Protein AF-0000000068093461 (afdb_homodimer)

Secondary structure (DSSP, 8-state):
-THHHHT--GGGG-EEEEEEEETTEEEEEEEEHHHHHHHHHHHHHTT--HHHHHHHHHHHHHHHHSS-TTHHHHHHHHHHHHHHHHHTTSS-S-TTS-GGGS-HHHHHTT--TTT---S---/-THHHHT--GGGG-EEEEEEEETTEEEEEEEEHHHHHHHHHHHHHTT--HHHHHHHHHHHHHHHHSS-TTHHHHHHHHHHHHHHHHHTTSS-S-TTS-GGGS-HHHHHTT--TTT---S---

Organism: Bordetella pertussis (strain Tohama I / ATCC BAA-589 / NCTC 13251) (NCBI:txid257313)

Sequence (244 aa):
MCEIFIRANQRSYSVQARSLRLHGVATSVRLEQLFWDVLEEIAARDGMRVTQLIERLYDELVQYRGEAANFTSFLRVCCLRYQVLQAEGRIPADATVPIRSLDAQAVLRGLPANLYDSRPLGMCEIFIRANQRSYSVQARSLRLHGVATSVRLEQLFWDVLEEIAARDGMRVTQLIERLYDELVQYRGEAANFTSFLRVCCLRYQVLQAEGRIPADATVPIRSLDAQAVLRGLPANLYDSRPLG

Structure (mmCIF, N/CA/C/O backbone):
data_AF-0000000068093461-model_v1
#
loop_
_entity.id
_entity.type
_entity.pdbx_description
1 polymer 'Ribbon-helix-helix domain-containing protein'
#
loop_
_atom_site.group_PDB
_atom_site.id
_atom_site.type_symbol
_atom_site.label_atom_id
_atom_site.label_alt_id
_atom_site.label_comp_id
_atom_site.label_asym_id
_atom_site.label_entity_id
_atom_site.label_seq_id
_atom_site.pdbx_PDB_ins_code
_atom_site.Cartn_x
_atom_site.Cartn_y
_atom_site.Cartn_z
_atom_site.occupancy
_atom_site.B_iso_or_equiv
_atom_site.auth_seq_id
_atom_site.auth_comp_id
_atom_site.auth_asym_id
_atom_site.auth_atom_id
_atom_site.pdbx_PDB_model_num
ATOM 1 N N . MET A 1 1 ? 4.141 15.328 13.039 1 62.75 1 MET A N 1
ATOM 2 C CA . MET A 1 1 ? 3.367 14.164 12.609 1 62.75 1 MET A CA 1
ATOM 3 C C . MET A 1 1 ? 3.758 13.742 11.195 1 62.75 1 MET A C 1
ATOM 5 O O . MET A 1 1 ? 4.117 12.586 10.969 1 62.75 1 MET A O 1
ATOM 9 N N . CYS A 1 2 ? 4.109 14.75 10.438 1 87.44 2 CYS A N 1
ATOM 10 C CA . CYS A 1 2 ? 4.094 14.297 9.055 1 87.44 2 CYS A CA 1
ATOM 11 C C . CYS A 1 2 ? 5.484 13.859 8.609 1 87.44 2 CYS A C 1
ATOM 13 O O . CYS A 1 2 ? 5.648 13.328 7.508 1 87.44 2 CYS A O 1
ATOM 15 N N . GLU A 1 3 ? 6.379 14.016 9.633 1 93.81 3 GLU A N 1
ATOM 16 C CA . GLU A 1 3 ? 7.75 13.703 9.234 1 93.81 3 GLU A CA 1
ATOM 17 C C . GLU A 1 3 ? 7.879 12.25 8.781 1 93.81 3 GLU A C 1
ATOM 19 O O . GLU A 1 3 ? 8.57 11.961 7.812 1 93.81 3 GLU A O 1
ATOM 24 N N . ILE A 1 4 ? 7.242 11.352 9.5 1 96.25 4 ILE A N 1
ATOM 25 C CA . ILE A 1 4 ? 7.281 9.93 9.195 1 96.25 4 ILE A CA 1
ATOM 26 C C . ILE A 1 4 ? 6.891 9.711 7.73 1 96.25 4 ILE A C 1
ATOM 28 O O . ILE A 1 4 ? 7.488 8.883 7.043 1 96.25 4 ILE A O 1
ATOM 32 N N . PHE A 1 5 ? 5.973 10.508 7.242 1 97.5 5 PHE A N 1
ATOM 33 C CA . PHE A 1 5 ? 5.445 10.312 5.898 1 97.5 5 PHE A CA 1
ATOM 34 C C . PHE A 1 5 ? 6.242 11.125 4.883 1 97.5 5 PHE A C 1
ATOM 36 O O . PHE A 1 5 ? 6.562 10.625 3.801 1 97.5 5 PHE A O 1
ATOM 43 N N . ILE A 1 6 ? 6.605 12.328 5.227 1 97.44 6 ILE A N 1
ATOM 44 C CA . ILE A 1 6 ? 7.262 13.25 4.309 1 97.44 6 ILE A CA 1
ATOM 45 C C . ILE A 1 6 ? 8.641 12.719 3.928 1 97.44 6 ILE A C 1
ATOM 47 O O . ILE A 1 6 ? 9.102 12.922 2.803 1 97.44 6 ILE A O 1
ATOM 51 N N . ARG A 1 7 ? 9.25 12.016 4.762 1 96.81 7 ARG A N 1
ATOM 52 C CA . ARG A 1 7 ? 10.625 11.586 4.527 1 96.81 7 ARG A CA 1
ATOM 53 C C . ARG A 1 7 ? 10.656 10.258 3.766 1 96.81 7 ARG A C 1
ATOM 55 O O . ARG A 1 7 ? 11.641 9.523 3.834 1 96.81 7 ARG A O 1
ATOM 62 N N . ALA A 1 8 ? 9.656 9.922 3.102 1 96 8 ALA A N 1
ATOM 63 C CA . ALA A 1 8 ? 9.734 8.805 2.166 1 96 8 ALA A CA 1
ATOM 64 C C . ALA A 1 8 ? 10.852 9.008 1.153 1 96 8 ALA A C 1
ATOM 66 O O . ALA A 1 8 ? 11.109 10.133 0.717 1 96 8 ALA A O 1
ATOM 67 N N . ASN A 1 9 ? 11.539 7.918 0.805 1 97.06 9 ASN A N 1
ATOM 68 C CA . ASN A 1 9 ? 12.5 8 -0.295 1 97.06 9 ASN A CA 1
ATOM 69 C C . ASN A 1 9 ? 11.828 8.477 -1.582 1 97.06 9 ASN A C 1
ATOM 71 O O . ASN A 1 9 ? 10.805 7.926 -1.991 1 97.06 9 ASN A O 1
ATOM 75 N N . GLN A 1 10 ? 12.398 9.461 -2.18 1 96.5 10 GLN A N 1
ATOM 76 C CA . GLN A 1 10 ? 11.789 10.047 -3.369 1 96.5 10 GLN A CA 1
ATOM 77 C C . GLN A 1 10 ? 11.633 9.008 -4.477 1 96.5 10 GLN A C 1
ATOM 79 O O . GLN A 1 10 ? 10.656 9.039 -5.223 1 96.5 10 GLN A O 1
ATOM 84 N N . ARG A 1 11 ? 12.539 8.07 -4.605 1 97.31 11 ARG A N 1
ATOM 85 C CA . ARG A 1 11 ? 12.5 7.031 -5.633 1 97.31 11 ARG A CA 1
ATOM 86 C C . ARG A 1 11 ? 11.344 6.066 -5.398 1 97.31 11 ARG A C 1
ATOM 88 O O . ARG A 1 11 ? 10.82 5.469 -6.34 1 97.31 11 ARG A O 1
ATOM 95 N N . SER A 1 12 ? 10.93 5.941 -4.18 1 98.25 12 SER A N 1
ATOM 96 C CA . SER A 1 12 ? 9.93 4.945 -3.822 1 98.25 12 SER A CA 1
ATOM 97 C C . SER A 1 12 ? 8.586 5.246 -4.488 1 98.25 12 SER A C 1
ATOM 99 O O . SER A 1 12 ? 7.801 4.332 -4.754 1 98.25 12 SER A O 1
ATOM 101 N N . TYR A 1 13 ? 8.336 6.566 -4.773 1 98.31 13 TYR A N 1
ATOM 102 C CA . TYR A 1 13 ? 7.047 6.871 -5.383 1 98.31 13 TYR A CA 1
ATOM 103 C C . TYR A 1 13 ? 7.223 7.332 -6.824 1 98.31 13 TYR A C 1
ATOM 105 O O . TYR A 1 13 ? 6.301 7.902 -7.418 1 98.31 13 TYR A O 1
ATOM 113 N N . SER A 1 14 ? 8.461 7.109 -7.379 1 98.31 14 SER A N 1
ATOM 114 C CA . SER A 1 14 ? 8.625 7.227 -8.828 1 98.31 14 SER A CA 1
ATOM 115 C C . SER A 1 14 ? 7.984 6.047 -9.555 1 98.31 14 SER A C 1
ATOM 117 O O . SER A 1 14 ? 8.055 4.91 -9.078 1 98.31 14 SER A O 1
ATOM 119 N N . VAL A 1 15 ? 7.312 6.324 -10.664 1 98.5 15 VAL A N 1
ATOM 120 C CA . VAL A 1 15 ? 6.594 5.293 -11.406 1 98.5 15 VAL A CA 1
ATOM 121 C C . VAL A 1 15 ? 7.52 4.668 -12.453 1 98.5 15 VAL A C 1
ATOM 123 O O . VAL A 1 15 ? 8.188 5.383 -13.203 1 98.5 15 VAL A O 1
ATOM 126 N N . GLN A 1 16 ? 7.555 3.416 -12.422 1 98.38 16 GLN A N 1
ATOM 127 C CA . GLN A 1 16 ? 8.328 2.652 -13.391 1 98.38 16 GLN A CA 1
ATOM 128 C C . GLN A 1 16 ? 7.414 1.794 -14.266 1 98.38 16 GLN A C 1
ATOM 130 O O . GLN A 1 16 ? 6.496 1.142 -13.758 1 98.38 16 GLN A O 1
ATOM 135 N N . ALA A 1 17 ? 7.656 1.865 -15.547 1 98.38 17 ALA A N 1
ATOM 136 C CA . ALA A 1 17 ? 6.941 1.009 -16.5 1 98.38 17 ALA A CA 1
ATOM 137 C C . ALA A 1 17 ? 7.75 -0.242 -16.812 1 98.38 17 ALA A C 1
ATOM 139 O O . ALA A 1 17 ? 8.953 -0.159 -17.078 1 98.38 17 ALA A O 1
ATOM 140 N N . ARG A 1 18 ? 7.145 -1.37 -16.734 1 98.12 18 ARG A N 1
ATOM 141 C CA . ARG A 1 18 ? 7.754 -2.625 -17.156 1 98.12 18 ARG A CA 1
ATOM 142 C C . ARG A 1 18 ? 6.852 -3.369 -18.141 1 98.12 18 ARG A C 1
ATOM 144 O O . ARG A 1 18 ? 5.625 -3.361 -17.984 1 98.12 18 ARG A O 1
ATOM 151 N N . SER A 1 19 ? 7.457 -3.975 -19.078 1 97.5 19 SER A N 1
ATOM 152 C CA . SER A 1 19 ? 6.723 -4.766 -20.047 1 97.5 19 SER A CA 1
ATOM 153 C C . SER A 1 19 ? 6.586 -6.215 -19.594 1 97.5 19 SER A C 1
ATOM 155 O O . SER A 1 19 ? 7.57 -6.84 -19.188 1 97.5 19 SER A O 1
ATOM 157 N N . LEU A 1 20 ? 5.402 -6.707 -19.578 1 97 20 LEU A N 1
ATOM 158 C CA . LEU A 1 20 ? 5.086 -8.086 -19.203 1 97 20 LEU A CA 1
ATO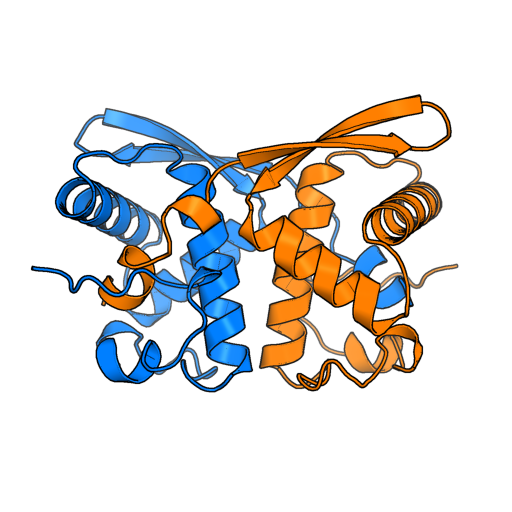M 159 C C . LEU A 1 20 ? 4.246 -8.758 -20.281 1 97 20 LEU A C 1
ATOM 161 O O . LEU A 1 20 ? 3.543 -8.086 -21.031 1 97 20 LEU A O 1
ATOM 165 N N . ARG A 1 21 ? 4.379 -10.055 -20.375 1 96 21 ARG A N 1
ATOM 166 C CA . ARG A 1 21 ? 3.506 -10.812 -21.266 1 96 21 ARG A CA 1
ATOM 167 C C . ARG A 1 21 ? 2.318 -11.398 -20.516 1 96 21 ARG A C 1
ATOM 169 O O . ARG A 1 21 ? 2.477 -12.352 -19.75 1 96 21 ARG A O 1
ATOM 176 N N . LEU A 1 22 ? 1.177 -10.789 -20.703 1 96.5 22 LEU A N 1
ATOM 177 C CA . LEU A 1 22 ? -0.057 -11.25 -20.078 1 96.5 22 LEU A CA 1
ATOM 178 C C . LEU A 1 22 ? -0.976 -11.914 -21.094 1 96.5 22 LEU A C 1
ATOM 180 O O . LEU A 1 22 ? -1.473 -11.25 -22.016 1 96.5 22 LEU A O 1
ATOM 184 N N . HIS A 1 23 ? -1.188 -13.234 -20.922 1 90.5 23 HIS A N 1
ATOM 185 C CA . HIS A 1 23 ? -1.962 -14.023 -21.875 1 90.5 23 HIS A CA 1
ATOM 186 C C . HIS A 1 23 ? -1.394 -13.906 -23.281 1 90.5 23 HIS A C 1
ATOM 188 O O . HIS A 1 23 ? -2.139 -13.703 -24.25 1 90.5 23 HIS A O 1
ATOM 194 N N . GLY A 1 24 ? -0.137 -13.844 -23.328 1 91.81 24 GLY A N 1
ATOM 195 C CA . GLY A 1 24 ? 0.56 -13.906 -24.609 1 91.81 24 GLY A CA 1
ATOM 196 C C . GLY A 1 24 ? 0.759 -12.547 -25.25 1 91.81 24 GLY A C 1
ATOM 197 O O . GLY A 1 24 ? 1.41 -12.438 -26.297 1 91.81 24 GLY A O 1
ATOM 198 N N . VAL A 1 25 ? 0.204 -11.57 -24.703 1 95.12 25 VAL A N 1
ATOM 199 C CA . VAL A 1 25 ? 0.324 -10.234 -25.266 1 95.12 25 VAL A CA 1
ATOM 200 C C . VAL A 1 25 ? 1.22 -9.367 -24.391 1 95.12 25 VAL A C 1
ATOM 202 O O . VAL A 1 25 ? 1.101 -9.391 -23.156 1 95.12 25 VAL A O 1
ATOM 205 N N . ALA A 1 26 ? 2.105 -8.586 -24.984 1 96.5 26 ALA A N 1
ATOM 206 C CA . ALA A 1 26 ? 2.963 -7.668 -24.234 1 96.5 26 ALA A CA 1
ATOM 207 C C . ALA A 1 26 ? 2.16 -6.5 -23.672 1 96.5 26 ALA A C 1
ATOM 209 O O . ALA A 1 26 ? 1.467 -5.801 -24.422 1 96.5 26 ALA A O 1
ATOM 210 N N . THR A 1 27 ? 2.143 -6.379 -22.469 1 96.5 27 THR A N 1
ATOM 211 C CA . THR A 1 27 ? 1.429 -5.312 -21.781 1 96.5 27 THR A CA 1
ATOM 212 C C . THR A 1 27 ? 2.375 -4.531 -20.875 1 96.5 27 THR A C 1
ATOM 214 O O . THR A 1 27 ? 3.207 -5.117 -20.172 1 96.5 27 THR A O 1
ATOM 217 N N . SER A 1 28 ? 2.258 -3.229 -20.938 1 97.62 28 SER A N 1
ATOM 218 C CA . SER A 1 28 ? 3.043 -2.375 -20.047 1 97.62 28 SER A CA 1
ATOM 219 C C . SER A 1 28 ? 2.312 -2.129 -18.734 1 97.62 28 SER A C 1
ATOM 221 O O . SER A 1 28 ? 1.155 -1.701 -18.719 1 97.62 28 SER A O 1
ATOM 223 N N . VAL A 1 29 ? 3.037 -2.418 -17.672 1 98.31 29 VAL A N 1
ATOM 224 C CA . VAL A 1 29 ? 2.49 -2.172 -16.344 1 98.31 29 VAL A CA 1
ATOM 225 C C . VAL A 1 29 ? 3.287 -1.064 -15.656 1 98.31 29 VAL A C 1
ATOM 227 O O . VAL A 1 29 ? 4.516 -1.118 -15.602 1 98.31 29 VAL A O 1
ATOM 230 N N . ARG A 1 30 ? 2.576 -0.076 -15.148 1 98.62 30 ARG A N 1
ATOM 231 C CA . ARG A 1 30 ? 3.195 1.073 -14.5 1 98.62 30 ARG A CA 1
ATOM 232 C C . ARG A 1 30 ? 2.896 1.083 -13 1 98.62 30 ARG A C 1
ATOM 234 O O . ARG A 1 30 ? 1.736 1.187 -12.594 1 98.62 30 ARG A O 1
ATOM 241 N N . LEU A 1 31 ? 3.928 0.974 -12.203 1 98.81 31 LEU A N 1
ATOM 242 C CA . LEU A 1 31 ? 3.799 0.953 -10.75 1 98.81 31 LEU A CA 1
ATOM 243 C C . LEU A 1 31 ? 4.875 1.811 -10.094 1 98.81 31 LEU A C 1
ATOM 245 O O . LEU A 1 31 ? 5.938 2.039 -10.68 1 98.81 31 LEU A O 1
ATOM 249 N N . GLU A 1 32 ? 4.562 2.301 -8.945 1 98.81 32 GLU A N 1
ATOM 250 C CA . GLU A 1 32 ? 5.582 2.939 -8.117 1 98.81 32 GLU A CA 1
ATOM 251 C C . GLU A 1 32 ? 6.691 1.959 -7.758 1 98.81 32 GLU A C 1
ATOM 253 O O . GLU A 1 32 ? 6.438 0.766 -7.578 1 98.81 32 GLU A O 1
ATOM 258 N N . GLN A 1 33 ? 7.91 2.451 -7.543 1 98.75 33 GLN A N 1
ATOM 259 C CA . GLN A 1 33 ? 9.07 1.613 -7.25 1 98.75 33 GLN A CA 1
ATOM 260 C C . GLN A 1 33 ? 8.836 0.766 -6.004 1 98.75 33 GLN A C 1
ATOM 262 O O . GLN A 1 33 ? 9.188 -0.416 -5.973 1 98.75 33 GLN A O 1
ATOM 267 N N . LEU A 1 34 ? 8.258 1.306 -4.996 1 98.62 34 LEU A N 1
ATOM 268 C CA . LEU A 1 34 ? 8.055 0.556 -3.762 1 98.62 34 LEU A CA 1
ATOM 269 C C . LEU A 1 34 ? 7.102 -0.61 -3.982 1 98.62 34 LEU A C 1
ATOM 271 O O . LEU A 1 34 ? 7.266 -1.676 -3.385 1 98.62 34 LEU A O 1
ATOM 275 N N . PHE A 1 35 ? 6.109 -0.457 -4.805 1 98.88 35 PHE A N 1
ATOM 276 C CA . PHE A 1 35 ? 5.184 -1.542 -5.109 1 98.88 35 PHE A CA 1
ATOM 277 C C . PHE A 1 35 ? 5.891 -2.664 -5.859 1 98.88 35 PHE A C 1
ATOM 279 O O . PHE A 1 35 ? 5.625 -3.844 -5.613 1 98.88 35 PHE A O 1
ATOM 286 N N . TRP A 1 36 ? 6.758 -2.285 -6.785 1 98.81 36 TRP A N 1
ATOM 287 C CA . TRP A 1 36 ? 7.57 -3.299 -7.449 1 98.81 36 TRP A CA 1
ATOM 288 C C . TRP A 1 36 ? 8.398 -4.082 -6.438 1 98.81 36 TRP A C 1
ATOM 290 O O . TRP A 1 36 ? 8.477 -5.309 -6.504 1 98.81 36 TRP A O 1
ATOM 300 N N . ASP A 1 37 ? 8.984 -3.385 -5.473 1 98.56 37 ASP A N 1
ATOM 301 C CA . ASP A 1 37 ? 9.781 -4.035 -4.438 1 98.56 37 ASP A CA 1
ATOM 302 C C . ASP A 1 37 ? 8.953 -5.051 -3.658 1 98.56 37 ASP A C 1
ATOM 304 O O . ASP A 1 37 ? 9.422 -6.156 -3.379 1 98.56 37 ASP A O 1
ATOM 308 N N . VAL A 1 38 ? 7.738 -4.672 -3.324 1 98.44 38 VAL A N 1
ATOM 309 C CA . VAL A 1 38 ? 6.871 -5.543 -2.541 1 98.44 38 VAL A CA 1
ATOM 310 C C . VAL A 1 38 ? 6.477 -6.762 -3.371 1 98.44 38 VAL A C 1
ATOM 312 O O . VAL A 1 38 ? 6.477 -7.887 -2.871 1 98.44 38 VAL A O 1
ATOM 315 N N . LEU A 1 39 ? 6.102 -6.547 -4.652 1 98.56 39 LEU A N 1
ATOM 316 C CA . LEU A 1 39 ? 5.762 -7.664 -5.527 1 98.56 39 LEU A CA 1
ATOM 317 C C . LEU A 1 39 ? 6.93 -8.633 -5.652 1 98.56 39 LEU A C 1
ATOM 319 O O . LEU A 1 39 ? 6.734 -9.852 -5.676 1 98.56 39 LEU A O 1
ATOM 323 N N . GLU A 1 40 ? 8.156 -8.078 -5.738 1 98.44 40 GLU A N 1
ATOM 324 C CA . GLU A 1 40 ? 9.352 -8.914 -5.82 1 98.44 40 GLU A CA 1
ATOM 325 C C . GLU A 1 40 ? 9.531 -9.734 -4.547 1 98.44 40 GLU A C 1
ATOM 327 O O . GLU A 1 40 ? 9.898 -10.906 -4.609 1 98.44 40 GLU A O 1
ATOM 332 N N . GLU A 1 41 ? 9.258 -9.125 -3.438 1 97.81 41 GLU A N 1
ATOM 333 C CA . GLU A 1 41 ? 9.328 -9.859 -2.182 1 97.81 41 GLU A CA 1
ATOM 334 C C . GLU A 1 41 ? 8.312 -11 -2.158 1 97.81 41 GLU A C 1
ATOM 336 O O . GLU A 1 41 ? 8.648 -12.141 -1.826 1 97.81 41 GLU A O 1
ATOM 341 N N . ILE A 1 42 ? 7.059 -10.672 -2.5 1 97.81 42 ILE A N 1
ATOM 342 C CA . ILE A 1 42 ? 5.996 -11.672 -2.496 1 97.81 42 ILE A CA 1
ATOM 343 C C . ILE A 1 42 ? 6.371 -12.836 -3.41 1 97.81 42 ILE A C 1
ATOM 345 O O . ILE A 1 42 ? 6.23 -14 -3.035 1 97.81 42 ILE A O 1
ATOM 349 N N . ALA A 1 43 ? 6.871 -12.469 -4.59 1 98.06 43 ALA A N 1
ATOM 350 C CA . ALA A 1 43 ? 7.273 -13.492 -5.555 1 98.06 43 ALA A CA 1
ATOM 351 C C . ALA A 1 43 ? 8.391 -14.367 -4.992 1 98.06 43 ALA A C 1
ATOM 353 O O . ALA A 1 43 ? 8.328 -15.594 -5.066 1 98.06 43 ALA A O 1
ATOM 354 N N . ALA A 1 44 ? 9.391 -13.742 -4.371 1 97.88 44 ALA A N 1
ATOM 355 C CA . ALA A 1 44 ? 10.57 -14.438 -3.867 1 97.88 44 ALA A CA 1
ATOM 356 C C . ALA A 1 44 ? 10.195 -15.414 -2.758 1 97.88 44 ALA A C 1
ATOM 358 O O . ALA A 1 44 ? 10.805 -16.484 -2.627 1 97.88 44 ALA A O 1
ATOM 359 N N . ARG A 1 45 ? 9.211 -15.039 -1.961 1 97.31 45 ARG A N 1
ATOM 360 C CA . ARG A 1 45 ? 8.781 -15.906 -0.872 1 97.31 45 ARG A CA 1
ATOM 361 C C . ARG A 1 45 ? 8.359 -17.266 -1.399 1 97.31 45 ARG A C 1
ATOM 363 O O . ARG A 1 45 ? 8.523 -18.281 -0.719 1 97.31 45 ARG A O 1
ATOM 370 N N . ASP A 1 46 ? 7.84 -17.297 -2.617 1 97.12 46 ASP A N 1
ATOM 371 C CA . ASP A 1 46 ? 7.348 -18.547 -3.188 1 97.12 46 ASP A CA 1
ATOM 372 C C . ASP A 1 46 ? 8.242 -19.031 -4.328 1 97.12 46 ASP A C 1
ATOM 374 O O . ASP A 1 46 ? 7.797 -19.781 -5.203 1 97.12 46 ASP A O 1
ATOM 378 N N . GLY A 1 47 ? 9.422 -18.406 -4.418 1 96.94 47 GLY A N 1
ATOM 379 C CA . GLY A 1 47 ? 10.43 -18.875 -5.355 1 96.94 47 GLY A CA 1
ATOM 380 C C . GLY A 1 47 ? 10.109 -18.531 -6.797 1 96.94 47 GLY A C 1
ATOM 381 O O . GLY A 1 47 ? 10.422 -19.297 -7.711 1 96.94 47 GLY A O 1
ATOM 382 N N . MET A 1 48 ? 9.484 -17.469 -7.035 1 97.12 48 MET A N 1
ATOM 383 C CA . MET A 1 48 ? 9.102 -17.016 -8.375 1 97.12 48 MET A CA 1
ATOM 384 C C . MET A 1 48 ? 9.805 -15.711 -8.734 1 97.12 48 MET A C 1
ATOM 386 O O . MET A 1 48 ? 10.273 -14.992 -7.852 1 97.12 48 MET A O 1
ATOM 390 N N . ARG A 1 49 ? 9.906 -15.531 -10 1 97.81 49 ARG A N 1
ATOM 391 C CA . ARG A 1 49 ? 10.188 -14.188 -10.492 1 97.81 49 ARG A CA 1
ATOM 392 C C . ARG A 1 49 ? 8.953 -13.297 -10.406 1 97.81 49 ARG A C 1
ATOM 394 O O . ARG A 1 49 ? 7.824 -13.789 -10.461 1 97.81 49 ARG A O 1
ATOM 401 N N . VAL A 1 50 ? 9.125 -12.047 -10.32 1 98.31 50 VAL A N 1
ATOM 402 C CA . VAL A 1 50 ? 8.016 -11.117 -10.18 1 98.31 50 VAL A CA 1
ATOM 403 C C . VAL A 1 50 ? 7.113 -11.195 -11.414 1 98.31 50 VAL A C 1
ATOM 405 O O . VAL A 1 50 ? 5.887 -11.102 -11.297 1 98.31 50 VAL A O 1
ATOM 408 N N . THR A 1 51 ? 7.668 -11.398 -12.594 1 97.62 51 THR A N 1
ATOM 409 C CA . THR A 1 51 ? 6.871 -11.5 -13.812 1 97.62 51 THR A CA 1
ATOM 410 C C . THR A 1 51 ? 5.984 -12.742 -13.781 1 97.62 51 THR A C 1
ATOM 412 O O . THR A 1 51 ? 4.832 -12.695 -14.211 1 97.62 51 THR A O 1
ATOM 415 N N . GLN A 1 52 ? 6.543 -13.82 -13.273 1 96.5 52 GLN A N 1
ATOM 416 C CA . GLN A 1 52 ? 5.766 -15.047 -13.125 1 96.5 52 GLN A CA 1
ATOM 417 C C . GLN A 1 52 ? 4.605 -14.852 -12.148 1 96.5 52 GLN A C 1
ATOM 419 O O . GLN A 1 52 ? 3.49 -15.312 -12.406 1 96.5 52 GLN A O 1
ATOM 424 N N . LEU A 1 53 ? 4.875 -14.195 -11.016 1 97.69 53 LEU A N 1
ATOM 425 C CA . LEU A 1 53 ? 3.834 -13.906 -10.031 1 97.69 53 LEU A CA 1
ATOM 426 C C . LEU A 1 53 ? 2.711 -13.086 -10.664 1 97.69 53 LEU A C 1
ATOM 428 O O . LEU A 1 53 ? 1.533 -13.422 -10.516 1 97.69 53 LEU A O 1
ATOM 432 N N . ILE A 1 54 ? 3.07 -12.016 -11.352 1 98.31 54 ILE A N 1
ATOM 433 C CA . ILE A 1 54 ? 2.082 -11.102 -11.906 1 98.31 54 ILE A CA 1
ATOM 434 C C . ILE A 1 54 ? 1.253 -11.82 -12.969 1 98.31 54 ILE A C 1
ATOM 436 O O . ILE A 1 54 ? 0.032 -11.656 -13.031 1 98.31 54 ILE A O 1
ATOM 440 N N . GLU A 1 55 ? 1.886 -12.664 -13.805 1 97.19 55 GLU A N 1
ATOM 441 C CA . GLU A 1 55 ? 1.164 -13.453 -14.797 1 97.19 55 GLU A CA 1
ATOM 442 C C . GLU A 1 55 ? 0.174 -14.406 -14.125 1 97.19 55 GLU A C 1
ATOM 444 O O . GLU A 1 55 ? -0.964 -14.547 -14.586 1 97.19 55 GLU A O 1
ATOM 449 N N . ARG A 1 56 ? 0.597 -15.039 -13.086 1 96.25 56 ARG A N 1
ATOM 450 C CA . ARG A 1 56 ? -0.269 -15.953 -12.352 1 96.25 56 ARG A CA 1
ATOM 451 C C . ARG A 1 56 ? -1.447 -15.203 -11.727 1 96.25 56 ARG A C 1
ATOM 453 O O . ARG A 1 56 ? -2.59 -15.664 -11.812 1 96.25 56 ARG A O 1
ATOM 460 N N . LEU A 1 57 ? -1.197 -14.055 -11.086 1 97.31 57 LEU A N 1
ATOM 461 C CA 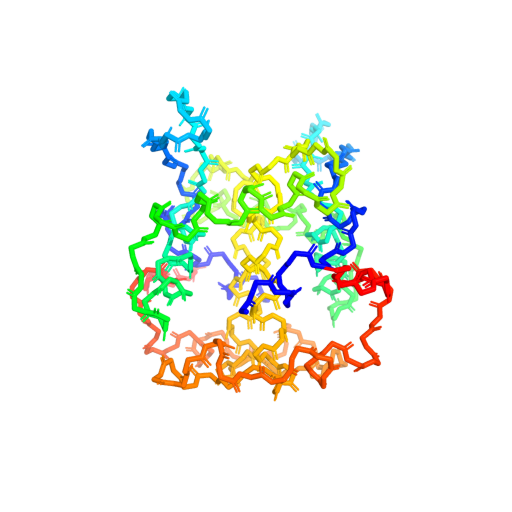. LEU A 1 57 ? -2.262 -13.25 -10.508 1 97.31 57 LEU A CA 1
ATOM 462 C C . LEU A 1 57 ? -3.268 -12.82 -11.57 1 97.31 57 LEU A C 1
ATOM 464 O O . LEU A 1 57 ? -4.477 -12.836 -11.328 1 97.31 57 LEU A O 1
ATOM 468 N N . TYR A 1 58 ? -2.711 -12.445 -12.742 1 97.38 58 TYR A N 1
ATOM 469 C CA . TYR A 1 58 ? -3.578 -12.039 -13.836 1 97.38 58 TYR A CA 1
ATOM 470 C C . TYR A 1 58 ? -4.512 -13.172 -14.242 1 97.38 58 TYR A C 1
ATOM 472 O O . TYR A 1 58 ? -5.73 -12.992 -14.312 1 97.38 58 TYR A O 1
ATOM 480 N N . ASP A 1 59 ? -3.943 -14.328 -14.5 1 95.94 59 ASP A N 1
ATOM 481 C CA . ASP A 1 59 ? -4.711 -15.484 -14.945 1 95.94 59 ASP A CA 1
ATOM 482 C C . ASP A 1 59 ? -5.766 -15.875 -13.914 1 95.94 59 ASP A C 1
ATOM 484 O O . ASP A 1 59 ? -6.922 -16.125 -14.266 1 95.94 59 ASP A O 1
ATOM 488 N N . GLU A 1 60 ? -5.395 -15.875 -12.727 1 96.19 60 GLU A N 1
ATOM 489 C CA . GLU A 1 60 ? -6.312 -16.297 -11.672 1 96.19 60 GLU A CA 1
ATOM 490 C C . GLU A 1 60 ? -7.402 -15.258 -11.438 1 96.19 60 GLU A C 1
ATOM 492 O O . GLU A 1 60 ? -8.539 -15.602 -11.109 1 96.19 60 GLU A O 1
ATOM 497 N N . LEU A 1 61 ? -7.012 -13.984 -11.555 1 96.62 61 LEU A N 1
ATOM 498 C CA . LEU A 1 61 ? -8.016 -12.93 -11.422 1 96.62 61 LEU A CA 1
ATOM 499 C C . LEU A 1 61 ? -9.062 -13.031 -12.531 1 96.62 61 LEU A C 1
ATOM 501 O O . LEU A 1 61 ? -10.258 -12.914 -12.273 1 96.62 61 LEU A O 1
ATOM 505 N N . VAL A 1 62 ? -8.594 -13.266 -13.773 1 96.25 62 VAL A N 1
ATOM 506 C CA . VAL A 1 62 ? -9.5 -13.422 -14.914 1 96.25 62 VAL A CA 1
ATOM 507 C C . VAL A 1 62 ? -10.406 -14.625 -14.688 1 96.25 62 VAL A C 1
ATOM 509 O O . VAL A 1 62 ? -11.609 -14.57 -14.961 1 96.25 62 VAL A O 1
ATOM 512 N N . GLN A 1 63 ? -9.844 -15.688 -14.227 1 94.81 63 GLN A N 1
ATOM 513 C CA . GLN A 1 63 ? -10.633 -16.891 -13.945 1 94.81 63 GLN A CA 1
ATOM 514 C C . GLN A 1 63 ? -11.672 -16.625 -12.859 1 94.81 63 GLN A C 1
ATOM 516 O O . GLN A 1 63 ? -12.812 -17.078 -12.953 1 94.81 63 GLN A O 1
ATOM 521 N N . TYR A 1 64 ? -11.289 -15.844 -11.875 1 95.06 64 TYR A N 1
ATOM 522 C CA . TYR A 1 64 ? -12.133 -15.609 -10.703 1 95.06 64 TYR A CA 1
ATOM 523 C C . TYR A 1 64 ? -13.203 -14.562 -11.008 1 95.06 64 TYR A C 1
ATOM 525 O O . TYR A 1 64 ? -14.352 -14.703 -10.594 1 95.06 64 TYR A O 1
ATOM 533 N N . ARG A 1 65 ? -12.867 -13.508 -11.781 1 95.38 65 ARG A N 1
ATOM 534 C CA . ARG A 1 65 ? -13.75 -12.359 -11.984 1 95.38 65 ARG A CA 1
ATOM 535 C C . ARG A 1 65 ? -14.312 -12.344 -13.398 1 95.38 65 ARG A C 1
ATOM 537 O O . ARG A 1 65 ? -15.219 -11.562 -13.703 1 95.38 65 ARG A O 1
ATOM 544 N N . GLY A 1 66 ? -13.781 -13.117 -14.273 1 95.19 66 GLY A N 1
ATOM 545 C CA . GLY A 1 66 ? -14.172 -13.086 -15.68 1 95.19 66 GLY A CA 1
ATOM 546 C C . GLY A 1 66 ? -13.359 -12.102 -16.5 1 95.19 66 GLY A C 1
ATOM 547 O O . GLY A 1 66 ? -13.336 -12.18 -17.734 1 95.19 66 GLY A O 1
ATOM 548 N N . GLU A 1 67 ? -12.766 -11.133 -15.836 1 95.44 67 GLU A N 1
ATOM 549 C CA . GLU A 1 67 ? -11.914 -10.125 -16.453 1 95.44 67 GLU A CA 1
ATOM 550 C C . GLU A 1 67 ? -10.875 -9.594 -15.469 1 95.44 67 GLU A C 1
ATOM 552 O O . GLU A 1 67 ? -10.977 -9.836 -14.266 1 95.44 67 GLU A O 1
ATOM 557 N N . ALA A 1 68 ? -9.828 -8.93 -15.984 1 93.81 68 ALA A N 1
ATOM 558 C CA . ALA A 1 68 ? -8.852 -8.273 -15.125 1 93.81 68 ALA A CA 1
ATOM 559 C C . ALA A 1 68 ? -8.914 -6.758 -15.273 1 93.81 68 ALA A C 1
ATOM 561 O O . ALA A 1 68 ? -7.898 -6.102 -15.516 1 93.81 68 ALA A O 1
ATOM 562 N N . ALA A 1 69 ? -10.148 -6.277 -15.133 1 93.75 69 ALA A N 1
ATOM 563 C CA . ALA A 1 69 ? -10.289 -4.824 -15.148 1 93.75 69 ALA A CA 1
ATOM 564 C C . ALA A 1 69 ? -9.492 -4.184 -14.016 1 93.75 69 ALA A C 1
ATOM 566 O O . ALA A 1 69 ? -9.422 -4.719 -12.906 1 93.75 69 ALA A O 1
ATOM 567 N N . ASN A 1 70 ? -8.891 -3.014 -14.234 1 97 70 ASN A N 1
ATOM 568 C CA . ASN A 1 70 ? -8.117 -2.287 -13.227 1 97 70 ASN A CA 1
ATOM 569 C C . ASN A 1 70 ? -7.016 -3.154 -12.633 1 97 70 ASN A C 1
ATOM 571 O O . ASN A 1 70 ? -6.824 -3.178 -11.414 1 97 70 ASN A O 1
ATOM 575 N N . PHE A 1 71 ? -6.332 -3.873 -13.453 1 98.06 71 PHE A N 1
ATOM 57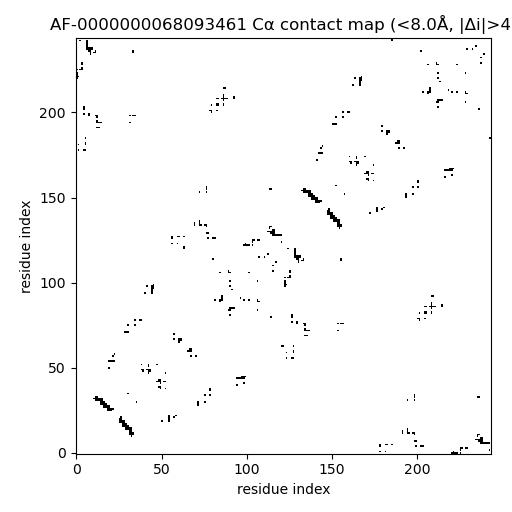6 C CA . PHE A 1 71 ? -5.355 -4.859 -13.016 1 98.06 71 PHE A CA 1
ATOM 577 C C . PHE A 1 71 ? -4.199 -4.188 -12.281 1 98.06 71 PHE A C 1
ATOM 579 O O . PHE A 1 71 ? -3.711 -4.703 -11.273 1 98.06 71 PHE A O 1
ATOM 586 N N . THR A 1 72 ? -3.672 -3.07 -12.773 1 98.62 72 THR A N 1
ATOM 587 C CA . THR A 1 72 ? -2.604 -2.344 -12.102 1 98.62 72 THR A CA 1
ATOM 588 C C . THR A 1 72 ? -3.039 -1.92 -10.695 1 98.62 72 THR A C 1
ATOM 590 O O . THR A 1 72 ? -2.281 -2.062 -9.734 1 98.62 72 THR A O 1
ATOM 593 N N . SER A 1 73 ? -4.332 -1.43 -10.555 1 98.75 73 SER A N 1
ATOM 594 C CA . SER A 1 73 ? -4.906 -1.099 -9.25 1 98.75 73 SER A CA 1
ATOM 595 C C . SER A 1 73 ? -4.992 -2.33 -8.359 1 98.75 73 SER A C 1
ATOM 597 O O . SER A 1 73 ? -4.703 -2.256 -7.16 1 98.75 73 SER A O 1
ATOM 599 N N . PHE A 1 74 ? -5.355 -3.451 -8.945 1 98.56 74 PHE A N 1
ATOM 600 C CA . PHE A 1 74 ? -5.406 -4.719 -8.227 1 98.56 74 PHE A CA 1
ATOM 601 C C . PHE A 1 74 ? -4.039 -5.078 -7.656 1 98.56 74 PHE A C 1
ATOM 603 O O . PHE A 1 74 ? -3.926 -5.461 -6.488 1 98.56 74 PHE A O 1
ATOM 610 N N . LEU A 1 75 ? -2.957 -4.898 -8.398 1 98.81 75 LEU A N 1
ATOM 611 C CA . LEU A 1 75 ? -1.607 -5.199 -7.934 1 98.81 75 LEU A CA 1
ATOM 612 C C . LEU A 1 75 ? -1.222 -4.301 -6.766 1 98.81 75 LEU A C 1
ATOM 614 O O . LEU A 1 75 ? -0.604 -4.758 -5.801 1 98.81 75 LEU A O 1
ATOM 618 N N . ARG A 1 76 ? -1.562 -3.018 -6.871 1 98.94 76 ARG A N 1
ATOM 619 C CA . ARG A 1 76 ? -1.281 -2.09 -5.781 1 98.94 76 ARG A CA 1
ATOM 620 C C . ARG A 1 76 ? -2.01 -2.504 -4.508 1 98.94 76 ARG A C 1
ATOM 622 O O . ARG A 1 76 ? -1.423 -2.504 -3.422 1 98.94 76 ARG A O 1
ATOM 629 N N . VAL A 1 77 ? -3.248 -2.881 -4.664 1 98.81 77 VAL A N 1
ATOM 630 C CA . VAL A 1 77 ? -4.051 -3.283 -3.516 1 98.81 77 VAL A CA 1
ATOM 631 C C . VAL A 1 77 ? -3.525 -4.602 -2.949 1 98.81 77 VAL A C 1
ATOM 633 O O . VAL A 1 77 ? -3.529 -4.805 -1.732 1 98.81 77 VAL A O 1
ATOM 636 N N . CYS A 1 78 ? -3.016 -5.539 -3.807 1 98.44 78 CYS A N 1
ATOM 637 C CA . CYS A 1 78 ? -2.375 -6.758 -3.328 1 98.44 78 CYS A CA 1
ATOM 638 C C . CYS A 1 78 ? -1.211 -6.434 -2.4 1 98.44 78 CYS A C 1
ATOM 640 O O . CYS A 1 78 ? -1.089 -7.02 -1.321 1 98.44 78 CYS A O 1
ATOM 642 N N . CYS A 1 79 ? -0.426 -5.441 -2.795 1 98.75 79 CYS A N 1
ATOM 643 C CA . CYS A 1 79 ? 0.726 -5.035 -1.996 1 98.75 79 CYS A CA 1
ATOM 644 C C . CYS A 1 79 ? 0.285 -4.465 -0.654 1 98.75 79 CYS A C 1
ATOM 646 O O . CYS A 1 79 ? 0.833 -4.824 0.389 1 98.75 79 CYS A O 1
ATOM 648 N N . LEU A 1 80 ? -0.693 -3.576 -0.7 1 98.75 80 LEU A N 1
ATOM 649 C CA . LEU A 1 80 ? -1.176 -2.941 0.521 1 98.75 80 LEU A CA 1
ATOM 650 C C . LEU A 1 80 ? -1.799 -3.969 1.459 1 98.75 80 LEU A C 1
ATOM 652 O O . LEU A 1 80 ? -1.512 -3.975 2.658 1 98.75 80 LEU A O 1
ATOM 656 N N . ARG A 1 81 ? -2.633 -4.891 0.925 1 97.94 81 ARG A N 1
ATOM 657 C CA . ARG A 1 81 ? -3.268 -5.926 1.733 1 97.94 81 ARG A CA 1
ATOM 658 C C . ARG A 1 81 ? -2.229 -6.859 2.342 1 97.94 81 ARG A C 1
ATOM 660 O O . ARG A 1 81 ? -2.379 -7.309 3.48 1 97.94 81 ARG A O 1
ATOM 667 N N . TYR A 1 82 ? -1.202 -7.141 1.544 1 98.06 82 TYR A N 1
ATOM 668 C CA . TYR A 1 82 ? -0.107 -7.961 2.049 1 98.06 82 TYR A CA 1
ATOM 669 C C . TYR A 1 82 ? 0.474 -7.367 3.328 1 98.06 82 TYR A C 1
ATOM 671 O O . TYR A 1 82 ? 0.652 -8.078 4.324 1 98.06 82 TYR A O 1
ATOM 679 N N . GLN A 1 83 ? 0.696 -6.062 3.344 1 97.94 83 GLN A N 1
ATOM 680 C CA . GLN A 1 83 ? 1.268 -5.395 4.508 1 97.94 83 GLN A CA 1
ATOM 681 C C . GLN A 1 83 ? 0.252 -5.305 5.645 1 97.94 83 GLN A C 1
ATOM 683 O O . GLN A 1 83 ? 0.616 -5.406 6.816 1 97.94 83 GLN A O 1
ATOM 688 N N . VAL A 1 84 ? -1.048 -5.09 5.301 1 97.56 84 VAL A N 1
ATOM 689 C CA . VAL A 1 84 ? -2.107 -5.078 6.305 1 97.56 84 VAL A CA 1
ATOM 690 C C . VAL A 1 84 ? -2.148 -6.422 7.027 1 97.56 84 VAL A C 1
ATOM 692 O O . VAL A 1 84 ? -2.18 -6.469 8.258 1 97.56 84 VAL A O 1
ATOM 695 N N . LEU A 1 85 ? -2.076 -7.492 6.25 1 97.5 85 LEU A N 1
ATOM 696 C CA . LEU A 1 85 ? -2.178 -8.844 6.797 1 97.5 85 LEU A CA 1
ATOM 697 C C . LEU A 1 85 ? -0.95 -9.18 7.633 1 97.5 85 LEU A C 1
ATOM 699 O O . LEU A 1 85 ? -1.055 -9.883 8.641 1 97.5 85 LEU A O 1
ATOM 703 N N . GLN A 1 86 ? 0.228 -8.656 7.266 1 97.5 86 GLN A N 1
ATOM 704 C CA . GLN A 1 86 ? 1.418 -8.82 8.094 1 97.5 86 GLN A CA 1
ATOM 705 C C . GLN A 1 86 ? 1.289 -8.055 9.406 1 97.5 86 GLN A C 1
ATOM 707 O O . GLN A 1 86 ? 1.652 -8.562 10.469 1 97.5 86 GLN A O 1
ATOM 712 N N . ALA A 1 87 ? 0.759 -6.836 9.312 1 96.25 87 ALA A N 1
ATOM 713 C CA . ALA A 1 87 ? 0.604 -5.996 10.492 1 96.25 87 ALA A CA 1
ATOM 714 C C . ALA A 1 87 ? -0.362 -6.625 11.492 1 96.25 87 ALA A C 1
ATOM 716 O O . ALA A 1 87 ? -0.203 -6.465 12.703 1 96.25 87 ALA A O 1
ATOM 717 N N . GLU A 1 88 ? -1.3 -7.371 11.016 1 95.38 88 GLU A N 1
ATOM 718 C CA . GLU A 1 88 ? -2.301 -8.023 11.859 1 95.38 88 GLU A CA 1
ATOM 719 C C . GLU A 1 88 ? -1.817 -9.383 12.336 1 95.38 88 GLU A C 1
ATOM 721 O O . GLU A 1 88 ? -2.521 -10.07 13.078 1 95.38 88 GLU A O 1
ATOM 726 N N . GLY A 1 89 ? -0.697 -9.812 11.82 1 95.31 89 GLY A N 1
ATOM 727 C CA . GLY A 1 89 ? -0.113 -11.086 12.219 1 95.31 89 GLY A CA 1
ATOM 728 C C . GLY A 1 89 ? -0.704 -12.266 11.484 1 95.31 89 GLY A C 1
ATOM 729 O O . GLY A 1 89 ? -0.502 -13.422 11.883 1 95.31 89 GLY A O 1
ATOM 730 N N . ARG A 1 90 ? -1.397 -12 10.43 1 96.75 90 ARG A N 1
ATOM 731 C CA . ARG A 1 90 ? -2.068 -13.062 9.68 1 96.75 90 ARG A CA 1
ATOM 732 C C . ARG A 1 90 ? -1.132 -13.688 8.656 1 96.75 90 ARG A C 1
ATOM 734 O O . ARG A 1 90 ? -1.284 -14.852 8.297 1 96.75 90 ARG A O 1
ATOM 741 N N . ILE A 1 91 ? -0.197 -12.875 8.094 1 97.31 91 ILE A N 1
ATOM 742 C CA . ILE A 1 91 ? 0.929 -13.336 7.289 1 97.31 91 ILE A CA 1
ATOM 743 C C . ILE A 1 91 ? 2.234 -13.102 8.047 1 97.31 91 ILE A C 1
ATOM 745 O O . ILE A 1 91 ? 2.512 -11.984 8.492 1 97.31 91 ILE A O 1
ATOM 749 N N . PRO A 1 92 ? 2.99 -14.133 8.25 1 97.06 92 PRO A N 1
ATOM 750 C CA . PRO A 1 92 ? 4.254 -13.93 8.969 1 97.06 92 PRO A CA 1
ATOM 751 C C . PRO A 1 92 ? 5.152 -12.898 8.289 1 97.06 92 PRO A C 1
ATOM 753 O O . PRO A 1 92 ? 5.262 -12.883 7.059 1 97.06 92 PRO A O 1
ATOM 756 N N . ALA A 1 93 ? 5.812 -12.07 9.078 1 94.62 93 ALA A N 1
ATOM 757 C CA . ALA A 1 93 ? 6.73 -11.062 8.555 1 94.62 93 ALA A CA 1
ATOM 758 C C . ALA A 1 93 ? 8.016 -11.711 8.039 1 94.62 93 ALA A C 1
ATOM 760 O O . ALA A 1 93 ? 8.719 -11.133 7.211 1 94.62 93 ALA A O 1
ATOM 761 N N . ASP A 1 94 ? 8.297 -12.852 8.586 1 95.19 94 ASP A N 1
ATOM 762 C CA . ASP A 1 94 ? 9.461 -13.617 8.148 1 95.19 94 ASP A CA 1
ATOM 763 C C . ASP A 1 94 ? 9.32 -14.055 6.691 1 95.19 94 ASP A C 1
ATOM 765 O O . ASP A 1 94 ? 8.562 -14.977 6.383 1 95.19 94 ASP A O 1
ATOM 769 N N . ALA A 1 95 ? 10.102 -13.477 5.855 1 93.25 95 ALA A N 1
ATOM 770 C CA . ALA A 1 95 ? 9.977 -13.664 4.41 1 93.25 95 ALA A CA 1
ATOM 771 C C . ALA A 1 95 ? 10.43 -15.055 3.992 1 93.25 95 ALA A C 1
ATOM 773 O O . ALA A 1 95 ? 10.25 -15.461 2.842 1 93.25 95 ALA A O 1
ATOM 774 N N . THR A 1 96 ? 10.992 -15.789 4.938 1 95.31 96 THR A N 1
ATOM 775 C CA . THR A 1 96 ? 11.414 -17.156 4.617 1 95.31 96 THR A CA 1
ATOM 776 C C . THR A 1 96 ? 10.227 -18.109 4.645 1 95.31 96 THR A C 1
ATOM 778 O O . THR A 1 96 ? 10.312 -19.234 4.152 1 95.31 96 THR A O 1
ATOM 781 N N . VAL A 1 97 ? 9.117 -17.719 5.266 1 96.75 97 VAL A N 1
ATOM 782 C CA . VAL A 1 97 ? 7.895 -18.531 5.246 1 96.75 97 VAL A CA 1
ATOM 783 C C . VAL A 1 97 ? 7.145 -18.297 3.938 1 96.75 97 VAL A C 1
ATOM 785 O O . VAL A 1 97 ? 6.664 -17.188 3.678 1 96.75 97 VAL A O 1
ATOM 788 N N . PRO A 1 98 ? 7.023 -19.281 3.146 1 97.44 98 PRO A N 1
ATOM 789 C CA . PRO A 1 98 ? 6.328 -19.094 1.87 1 97.44 98 PRO A CA 1
ATOM 790 C C . PRO A 1 98 ? 4.848 -18.766 2.045 1 97.44 98 PRO A C 1
ATOM 792 O O . PRO A 1 98 ? 4.191 -19.312 2.936 1 97.44 98 PRO A O 1
ATOM 795 N N . ILE A 1 99 ? 4.324 -17.922 1.237 1 96.81 99 ILE A N 1
ATOM 796 C CA . ILE A 1 99 ? 2.91 -17.562 1.282 1 96.81 99 ILE A CA 1
ATOM 797 C C . ILE A 1 99 ? 2.064 -18.781 0.901 1 96.81 99 ILE A C 1
ATOM 799 O O . ILE A 1 99 ? 0.993 -19 1.47 1 96.81 99 ILE A O 1
ATOM 803 N N . ARG A 1 100 ? 2.598 -19.562 -0.049 1 95.44 100 ARG A N 1
ATOM 804 C CA . ARG A 1 100 ? 1.885 -20.734 -0.541 1 95.44 100 ARG A CA 1
ATOM 805 C C . ARG A 1 100 ? 1.688 -21.766 0.57 1 95.44 100 ARG A C 1
ATOM 807 O O . ARG A 1 100 ? 0.879 -22.688 0.436 1 95.44 100 ARG A O 1
ATOM 814 N N . SER A 1 101 ? 2.439 -21.75 1.644 1 96.69 101 SER A N 1
ATOM 815 C CA . SER A 1 101 ? 2.344 -22.703 2.738 1 96.69 101 SER A CA 1
ATOM 816 C C . SER A 1 101 ? 1.239 -22.312 3.717 1 96.69 101 SER A C 1
ATOM 818 O O . SER A 1 101 ? 0.863 -23.109 4.582 1 96.69 101 SER A O 1
ATOM 820 N N . LEU A 1 102 ? 0.643 -21.156 3.582 1 96.81 102 LEU A N 1
ATOM 821 C CA . LEU A 1 102 ? -0.356 -20.625 4.512 1 96.81 102 LEU A CA 1
ATOM 822 C C . LEU A 1 102 ? -1.748 -21.141 4.152 1 96.81 102 LEU A C 1
ATOM 824 O O . LEU A 1 102 ? -2.021 -21.438 2.988 1 96.81 102 LEU A O 1
ATOM 828 N N . ASP A 1 103 ? -2.58 -21.266 5.184 1 95.88 103 ASP A N 1
ATOM 829 C CA . ASP A 1 103 ? -3.996 -21.547 4.977 1 95.88 103 ASP A CA 1
ATOM 830 C C . ASP A 1 103 ? -4.773 -20.281 4.652 1 95.88 103 ASP A C 1
ATOM 832 O O . ASP A 1 103 ? -5.109 -19.5 5.551 1 95.88 103 ASP A O 1
ATOM 836 N N . ALA A 1 104 ? -5.156 -20.125 3.404 1 95.5 104 ALA A N 1
ATOM 837 C CA . ALA A 1 104 ? -5.789 -18.891 2.92 1 95.5 104 ALA A CA 1
ATOM 838 C C . ALA A 1 104 ? -7.059 -18.594 3.707 1 95.5 104 ALA A C 1
ATOM 840 O O . ALA A 1 104 ? -7.328 -17.422 4.043 1 95.5 104 ALA A O 1
ATOM 841 N N . GLN A 1 105 ? -7.844 -19.594 3.963 1 93.88 105 GLN A N 1
ATOM 842 C CA . GLN A 1 105 ? -9.086 -19.391 4.695 1 93.88 105 GLN A CA 1
ATOM 843 C C . GLN A 1 105 ? -8.82 -18.859 6.102 1 93.88 105 GLN A C 1
ATOM 845 O O . GLN A 1 105 ? -9.508 -17.938 6.566 1 93.88 105 GLN A O 1
ATOM 850 N N . ALA A 1 106 ? -7.855 -19.391 6.75 1 95.5 106 ALA A N 1
ATOM 851 C CA . ALA A 1 106 ? -7.488 -18.922 8.086 1 95.5 106 ALA A CA 1
ATOM 852 C C . ALA A 1 106 ? -6.98 -17.484 8.055 1 95.5 106 ALA A C 1
ATOM 854 O O . ALA A 1 106 ? -7.289 -16.688 8.945 1 95.5 106 ALA A O 1
ATOM 855 N N . VAL A 1 107 ? -6.207 -17.172 7.047 1 96.94 107 VAL A N 1
ATOM 856 C CA . VAL A 1 107 ? -5.621 -15.836 6.898 1 96.94 107 VAL A CA 1
ATOM 857 C C . VAL A 1 107 ? -6.73 -14.805 6.727 1 96.94 107 VAL A C 1
ATOM 859 O O . VAL A 1 107 ? -6.648 -13.703 7.277 1 96.94 107 VAL A O 1
ATOM 862 N N . LEU A 1 108 ? -7.801 -15.172 6.008 1 96.31 108 LEU A N 1
ATOM 863 C CA . LEU A 1 108 ? -8.797 -14.195 5.586 1 96.31 108 LEU A CA 1
ATOM 864 C C . LEU A 1 108 ? -9.977 -14.164 6.551 1 96.31 108 LEU A C 1
ATOM 866 O O . LEU A 1 108 ? -10.758 -13.211 6.551 1 96.31 108 LEU A O 1
ATOM 870 N N . ARG A 1 109 ? -10.094 -15.133 7.379 1 94.31 109 ARG A N 1
ATOM 871 C CA . ARG A 1 109 ? -11.258 -15.281 8.25 1 94.31 109 ARG A CA 1
ATOM 872 C C . ARG A 1 109 ? -11.422 -14.07 9.156 1 94.31 109 ARG A C 1
ATOM 874 O O . ARG A 1 109 ? -10.469 -13.656 9.82 1 94.31 109 ARG A O 1
ATOM 881 N N . GLY A 1 110 ? -12.641 -13.438 9.125 1 93.56 110 GLY A N 1
ATOM 882 C CA . GLY A 1 110 ? -12.984 -12.383 10.07 1 93.56 110 GLY A CA 1
ATOM 883 C C . GLY A 1 110 ? -12.539 -11.008 9.609 1 93.56 110 GLY A C 1
ATOM 884 O O . GLY A 1 110 ? -12.789 -10.008 10.281 1 93.56 110 GLY A O 1
ATOM 885 N N . LEU A 1 111 ? -11.898 -10.898 8.5 1 94.12 111 LEU A N 1
ATOM 886 C CA . LEU A 1 111 ? -11.492 -9.602 7.977 1 94.12 111 LEU A CA 1
ATOM 887 C C . LEU A 1 111 ? -12.703 -8.758 7.594 1 94.12 111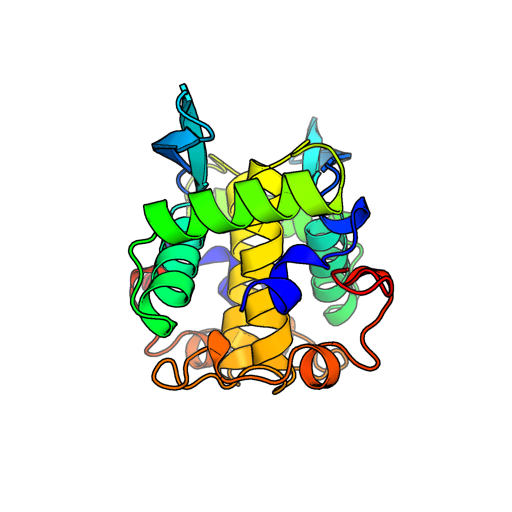 LEU A C 1
ATOM 889 O O . LEU A 1 111 ? -13.75 -9.297 7.238 1 94.12 111 LEU A O 1
ATOM 893 N N . PRO A 1 112 ? -12.586 -7.469 7.719 1 94 112 PRO A N 1
ATOM 894 C CA . PRO A 1 112 ? -13.664 -6.598 7.254 1 94 112 PRO A CA 1
ATOM 895 C C . PRO A 1 112 ? -13.953 -6.766 5.762 1 94 112 PRO A C 1
ATOM 897 O O . PRO A 1 112 ? -13.062 -7.141 4.996 1 94 112 PRO A O 1
ATOM 900 N N . ALA A 1 113 ? -15.148 -6.43 5.379 1 92.31 113 ALA A N 1
ATOM 901 C CA . ALA A 1 113 ? -15.648 -6.68 4.031 1 92.31 113 ALA A CA 1
ATOM 902 C C . ALA A 1 113 ? -14.898 -5.848 2.998 1 92.31 113 ALA A C 1
ATOM 904 O O . ALA A 1 113 ? -14.836 -6.211 1.822 1 92.31 113 ALA A O 1
ATOM 905 N N . ASN A 1 114 ? -14.312 -4.758 3.367 1 93.44 114 ASN A N 1
ATOM 906 C CA . ASN A 1 114 ? -13.609 -3.908 2.41 1 93.44 114 ASN A CA 1
ATOM 907 C C . ASN A 1 114 ? -12.25 -4.496 2.029 1 93.44 114 ASN A C 1
ATOM 909 O O . ASN A 1 114 ? -11.625 -4.047 1.068 1 93.44 114 ASN A O 1
ATOM 913 N N . LEU A 1 115 ? -11.875 -5.59 2.695 1 94.62 115 LEU A N 1
ATOM 914 C CA . LEU A 1 115 ? -10.539 -6.137 2.463 1 94.62 115 LEU A CA 1
ATOM 915 C C . LEU A 1 115 ? -10.617 -7.414 1.633 1 94.62 115 LEU A C 1
ATOM 917 O O . LEU A 1 115 ? -9.625 -7.828 1.028 1 94.62 115 LEU A O 1
ATOM 921 N N . TYR A 1 116 ? -11.758 -8.062 1.708 1 93.12 116 TYR A N 1
ATOM 922 C CA . TYR A 1 116 ? -11.742 -9.305 0.946 1 93.12 116 TYR A CA 1
ATOM 923 C C . TYR A 1 116 ? -13.148 -9.695 0.509 1 93.12 116 TYR A C 1
ATOM 925 O O . TYR A 1 116 ? -14.133 -9.18 1.04 1 93.12 116 TYR A O 1
ATOM 933 N N . ASP A 1 117 ? -13.188 -10.508 -0.497 1 92.12 117 ASP A N 1
ATOM 934 C CA . ASP A 1 117 ? -14.391 -11.148 -1.023 1 92.12 117 ASP A CA 1
ATOM 935 C C . ASP A 1 117 ? -14.641 -12.492 -0.348 1 92.12 117 ASP A C 1
ATOM 937 O O . ASP A 1 117 ? -13.781 -13.367 -0.363 1 92.12 117 ASP A O 1
ATOM 941 N N . SER A 1 118 ? -15.828 -12.742 0.191 1 89.06 118 SER A N 1
ATOM 942 C CA . SER A 1 118 ? -16.125 -13.93 0.978 1 89.06 118 SER A CA 1
ATOM 943 C C . SER A 1 118 ? -16.344 -15.148 0.082 1 89.06 118 SER A C 1
ATOM 945 O O . SER A 1 118 ? -16.312 -16.281 0.552 1 89.06 118 SER A O 1
ATOM 947 N N . ARG A 1 119 ? -16.516 -14.953 -1.229 1 87 119 ARG A N 1
ATOM 948 C CA . ARG A 1 119 ? -16.688 -16.062 -2.16 1 87 119 ARG A CA 1
ATOM 949 C C . ARG A 1 119 ? -15.383 -16.844 -2.334 1 87 119 ARG A C 1
ATOM 951 O O . ARG A 1 119 ? -14.367 -16.281 -2.758 1 87 119 ARG A O 1
ATOM 958 N N . PRO A 1 120 ? -15.297 -18.125 -2.123 1 83.12 120 PRO A N 1
ATOM 959 C CA . PRO A 1 120 ? -14.062 -18.906 -2.27 1 83.12 120 PRO A CA 1
ATOM 960 C C . PRO A 1 120 ? -13.648 -19.078 -3.727 1 83.12 120 PRO A C 1
ATOM 962 O O . PRO A 1 120 ? -14.469 -18.891 -4.633 1 83.12 120 PRO A O 1
ATOM 965 N N . LEU A 1 121 ? -12.297 -19.375 -3.822 1 83.38 121 LEU A N 1
ATOM 966 C CA . LEU A 1 121 ? -11.805 -19.688 -5.156 1 83.38 121 LEU A CA 1
ATOM 967 C C . LEU A 1 121 ? -12.273 -21.078 -5.598 1 83.38 121 LEU A C 1
ATOM 969 O O . LEU A 1 121 ? -12.344 -22 -4.785 1 83.38 121 LEU A O 1
ATOM 973 N N . GLY A 1 122 ? -13.297 -21.125 -6.492 1 68.06 122 GLY A N 1
ATOM 974 C CA . GLY A 1 122 ? -13.828 -22.391 -6.961 1 68.06 122 GLY A CA 1
ATOM 975 C C . GLY A 1 122 ? -12.75 -23.391 -7.344 1 68.06 122 GLY A C 1
ATOM 976 O O . GLY A 1 122 ? -11.609 -23 -7.594 1 68.06 122 GLY A O 1
ATOM 977 N N . MET B 1 1 ? -1.795 -20.5 -3.342 1 63.09 1 MET B N 1
ATOM 978 C CA . MET B 1 1 ? -1.043 -19.312 -2.936 1 63.09 1 MET B CA 1
ATOM 979 C C . MET B 1 1 ? -1.805 -18.031 -3.281 1 63.09 1 MET B C 1
ATOM 981 O O . MET B 1 1 ? -2.047 -17.203 -2.41 1 63.09 1 MET B O 1
ATOM 985 N N . CYS B 1 2 ? -2.543 -18.156 -4.336 1 87.75 2 CYS B N 1
ATOM 986 C CA . CYS B 1 2 ? -2.91 -16.812 -4.789 1 87.75 2 CYS B CA 1
ATOM 987 C C . CYS B 1 2 ? -4.277 -16.422 -4.254 1 87.75 2 CYS B C 1
ATOM 989 O O . CYS B 1 2 ? -4.703 -15.273 -4.414 1 87.75 2 CYS B O 1
ATOM 991 N N . GLU B 1 3 ? -4.809 -17.438 -3.512 1 93.94 3 GLU B N 1
ATOM 992 C CA . GLU B 1 3 ? -6.168 -17.156 -3.062 1 93.94 3 GLU B CA 1
ATOM 993 C C . GLU B 1 3 ? -6.203 -15.922 -2.16 1 93.94 3 GLU B C 1
ATOM 995 O O . GLU B 1 3 ? -7.117 -15.102 -2.258 1 93.94 3 GLU B O 1
ATOM 1000 N N . ILE B 1 4 ? -5.234 -15.812 -1.283 1 96.25 4 ILE B N 1
ATOM 1001 C CA . ILE B 1 4 ? -5.145 -14.695 -0.354 1 96.25 4 ILE B CA 1
ATOM 1002 C C . ILE B 1 4 ? -5.215 -13.375 -1.125 1 96.25 4 ILE B C 1
ATOM 1004 O O . ILE B 1 4 ? -5.863 -12.422 -0.682 1 96.25 4 ILE B O 1
ATOM 1008 N N . PHE B 1 5 ? -4.637 -13.359 -2.299 1 97.5 5 PHE B N 1
ATOM 1009 C CA . PHE B 1 5 ? -4.543 -12.125 -3.074 1 97.5 5 PHE B CA 1
ATOM 1010 C C . PHE B 1 5 ? -5.742 -11.977 -4.004 1 97.5 5 PHE B C 1
ATOM 1012 O O . PHE B 1 5 ? -6.312 -10.891 -4.121 1 97.5 5 PHE B O 1
ATOM 1019 N N . ILE B 1 6 ? -6.156 -13.055 -4.602 1 97.5 6 ILE B N 1
ATOM 1020 C CA . ILE B 1 6 ? -7.207 -13.031 -5.613 1 97.5 6 ILE B CA 1
ATOM 1021 C C . ILE B 1 6 ? -8.531 -12.617 -4.977 1 97.5 6 ILE B C 1
ATOM 1023 O O . ILE B 1 6 ? -9.359 -11.961 -5.613 1 97.5 6 ILE B O 1
ATOM 1027 N N . ARG B 1 7 ? -8.727 -12.914 -3.777 1 96.88 7 ARG B N 1
ATOM 1028 C CA . ARG B 1 7 ? -10.016 -12.672 -3.135 1 96.88 7 ARG B CA 1
ATOM 1029 C C . ARG B 1 7 ? -10.078 -11.273 -2.537 1 96.88 7 ARG B C 1
ATOM 1031 O O . ARG B 1 7 ? -10.852 -11.023 -1.609 1 96.88 7 ARG B O 1
ATOM 1038 N N . ALA B 1 8 ? -9.312 -10.406 -2.98 1 96.12 8 ALA B N 1
ATOM 1039 C CA . ALA B 1 8 ? -9.5 -9 -2.619 1 96.12 8 ALA B CA 1
ATOM 1040 C C . ALA B 1 8 ? -10.906 -8.531 -2.98 1 96.12 8 ALA B C 1
ATOM 1042 O O . ALA B 1 8 ? -11.461 -8.945 -4.004 1 96.12 8 ALA B O 1
ATOM 1043 N N . ASN B 1 9 ? -11.492 -7.684 -2.121 1 97.12 9 ASN B N 1
ATOM 1044 C CA . ASN B 1 9 ? -12.75 -7.051 -2.496 1 97.12 9 ASN B CA 1
ATOM 1045 C C . ASN B 1 9 ? -12.617 -6.25 -3.789 1 97.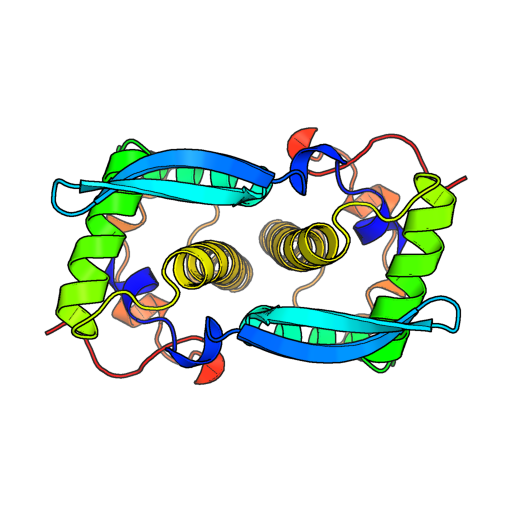12 9 ASN B C 1
ATOM 1047 O O . ASN B 1 9 ? -11.703 -5.426 -3.922 1 97.12 9 ASN B O 1
ATOM 1051 N N . GLN B 1 10 ? -13.477 -6.508 -4.695 1 96.62 10 GLN B N 1
ATOM 1052 C CA . GLN B 1 10 ? -13.383 -5.867 -6.004 1 96.62 10 GLN B CA 1
ATOM 1053 C C . GLN B 1 10 ? -13.438 -4.348 -5.875 1 96.62 10 GLN B C 1
ATOM 1055 O O . GLN B 1 10 ? -12.758 -3.635 -6.621 1 96.62 10 GLN B O 1
ATOM 1060 N N . ARG B 1 11 ? -14.188 -3.805 -4.938 1 97.38 11 ARG B N 1
ATOM 1061 C CA . ARG B 1 11 ? -14.328 -2.365 -4.734 1 97.38 11 ARG B CA 1
ATOM 1062 C C . ARG B 1 11 ? -13.023 -1.759 -4.227 1 97.38 11 ARG B C 1
ATOM 1064 O O . ARG B 1 11 ? -12.742 -0.581 -4.465 1 97.38 11 ARG B O 1
ATOM 1071 N N . SER B 1 12 ? -12.219 -2.543 -3.59 1 98.31 12 SER B N 1
ATOM 1072 C CA . SER B 1 12 ? -11.016 -2.035 -2.949 1 98.31 12 SER B CA 1
ATOM 1073 C C . SER B 1 12 ? -10.023 -1.5 -3.979 1 98.31 12 SER B C 1
ATOM 1075 O O . SER B 1 12 ? -9.234 -0.6 -3.68 1 98.31 12 SER B O 1
ATOM 1077 N N . TYR B 1 13 ? -10.078 -2.076 -5.227 1 98.38 13 TYR B N 1
ATOM 1078 C CA . TYR B 1 13 ? -9.117 -1.594 -6.215 1 98.38 13 TYR B CA 1
ATOM 1079 C C . TYR B 1 13 ? -9.82 -0.808 -7.316 1 98.38 13 TYR B C 1
ATOM 1081 O O . TYR B 1 13 ? -9.242 -0.564 -8.375 1 98.38 13 TYR B O 1
ATOM 1089 N N . SER B 1 14 ? -11.117 -0.428 -7.055 1 98.31 14 SER B N 1
ATOM 1090 C CA . SER B 1 14 ? -11.75 0.58 -7.895 1 98.31 14 SER B CA 1
ATOM 1091 C C . SER B 1 14 ? -11.195 1.972 -7.605 1 98.31 14 SER B C 1
ATOM 1093 O O . SER B 1 14 ? -10.93 2.311 -6.449 1 98.31 14 SER B O 1
ATOM 1095 N N . VAL B 1 15 ? -10.977 2.746 -8.664 1 98.5 15 VAL B N 1
ATOM 1096 C CA . VAL B 1 15 ? -10.383 4.07 -8.523 1 98.5 15 VAL B CA 1
ATOM 1097 C C . VAL B 1 15 ? -11.477 5.113 -8.328 1 98.5 15 VAL B C 1
ATOM 1099 O O . VAL B 1 15 ? -12.453 5.145 -9.078 1 98.5 15 VAL B O 1
ATOM 1102 N N . GLN B 1 16 ? -11.305 5.875 -7.332 1 98.38 16 GLN B N 1
ATOM 1103 C CA . GLN B 1 16 ? -12.219 6.977 -7.043 1 98.38 16 GLN B CA 1
ATOM 1104 C C . GLN B 1 16 ? -11.508 8.32 -7.164 1 98.38 16 GLN B C 1
ATOM 1106 O O . GLN B 1 16 ? -10.383 8.484 -6.691 1 98.38 16 GLN B O 1
ATOM 1111 N N . ALA B 1 17 ? -12.156 9.227 -7.859 1 98.44 17 ALA B N 1
ATOM 1112 C CA . ALA B 1 17 ? -11.656 10.594 -7.961 1 98.44 17 ALA B CA 1
ATOM 1113 C C . ALA B 1 17 ? -12.32 11.492 -6.926 1 98.44 17 ALA B C 1
ATOM 1115 O O . ALA B 1 17 ? -13.539 11.453 -6.75 1 98.44 17 ALA B O 1
ATOM 1116 N N . ARG B 1 18 ? -11.562 12.234 -6.203 1 98.12 18 ARG B N 1
ATOM 1117 C CA . ARG B 1 18 ? -12.07 13.25 -5.289 1 98.12 18 ARG B CA 1
ATOM 1118 C C . ARG B 1 18 ? -11.422 14.602 -5.551 1 98.12 18 ARG B C 1
ATOM 1120 O O . ARG B 1 18 ? -10.234 14.68 -5.859 1 98.12 18 ARG B O 1
ATOM 1127 N N . SER B 1 19 ? -12.188 15.602 -5.426 1 97.56 19 SER B N 1
ATOM 1128 C CA . SER B 1 19 ? -11.695 16.969 -5.598 1 97.56 19 SER B CA 1
ATOM 1129 C C . SER B 1 19 ? -11.203 17.547 -4.277 1 97.56 19 SER B C 1
ATOM 1131 O O . SER B 1 19 ? -11.898 17.484 -3.264 1 97.56 19 SER B O 1
ATOM 1133 N N . LEU B 1 20 ? -10.016 18.016 -4.281 1 97 20 LEU B N 1
ATOM 1134 C CA . LEU B 1 20 ? -9.391 18.625 -3.117 1 97 20 LEU B CA 1
ATOM 1135 C C . LEU B 1 20 ? -8.836 20 -3.471 1 97 20 LEU B C 1
ATOM 1137 O O . LEU B 1 20 ? -8.516 20.266 -4.633 1 97 20 LEU B O 1
ATOM 1141 N N . ARG B 1 21 ? -8.797 20.875 -2.49 1 95.94 21 ARG B N 1
ATOM 1142 C CA . ARG B 1 21 ? -8.141 22.172 -2.689 1 95.94 21 ARG B CA 1
ATOM 1143 C C . ARG B 1 21 ? -6.703 22.141 -2.188 1 95.94 21 ARG B C 1
ATOM 1145 O O . ARG B 1 21 ? -6.465 22.094 -0.978 1 95.94 21 ARG B O 1
ATOM 1152 N N . LEU B 1 22 ? -5.789 22.094 -3.119 1 96.44 22 LEU B N 1
ATOM 1153 C CA . LEU B 1 22 ? -4.367 22.094 -2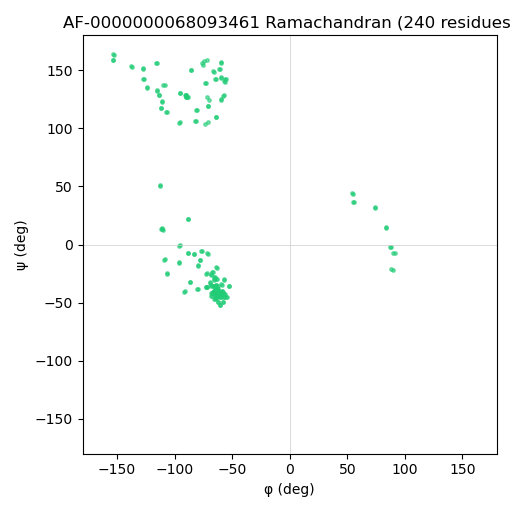.799 1 96.44 22 LEU B CA 1
ATOM 1154 C C . LEU B 1 22 ? -3.729 23.438 -3.156 1 96.44 22 LEU B C 1
ATOM 1156 O O . LEU B 1 22 ? -3.648 23.797 -4.336 1 96.44 22 LEU B O 1
ATOM 1160 N N . HIS B 1 23 ? -3.285 24.156 -2.117 1 90.25 23 HIS B N 1
ATOM 1161 C CA . HIS B 1 23 ? -2.734 25.5 -2.283 1 90.25 23 HIS B CA 1
ATOM 1162 C C . HIS B 1 23 ? -3.717 26.406 -3.004 1 90.25 23 HIS B C 1
ATOM 1164 O O . HIS B 1 23 ? -3.34 27.125 -3.938 1 90.25 23 HIS B O 1
ATOM 1170 N N . GLY B 1 24 ? -4.914 26.219 -2.717 1 91.56 24 GLY B N 1
ATOM 1171 C CA . GLY B 1 24 ? -5.949 27.141 -3.176 1 91.56 24 GLY B CA 1
ATOM 1172 C C . GLY B 1 24 ? -6.543 26.734 -4.516 1 91.56 24 GLY B C 1
ATOM 1173 O O . GLY B 1 24 ? -7.488 27.375 -4.992 1 91.56 24 GLY B O 1
ATOM 1174 N N . VAL B 1 25 ? -6.008 25.781 -5.109 1 95.12 25 VAL B N 1
ATOM 1175 C CA . VAL B 1 25 ? -6.504 25.359 -6.414 1 95.12 25 VAL B CA 1
ATOM 1176 C C . VAL B 1 25 ? -7.199 24 -6.289 1 95.12 25 VAL B C 1
ATOM 1178 O O . VAL B 1 25 ? -6.703 23.109 -5.605 1 95.12 25 VAL B O 1
ATOM 1181 N N . ALA B 1 26 ? -8.328 23.844 -6.938 1 96.44 26 ALA B N 1
ATOM 1182 C CA . ALA B 1 26 ? -9.047 22.562 -6.941 1 96.44 26 ALA B CA 1
ATOM 1183 C C . ALA B 1 26 ? -8.297 21.531 -7.77 1 96.44 26 ALA B C 1
ATOM 1185 O O . ALA B 1 26 ? -7.98 21.766 -8.938 1 96.44 26 ALA B O 1
ATOM 1186 N N . THR B 1 27 ? -7.922 20.531 -7.184 1 96.44 27 THR B N 1
ATOM 1187 C CA . THR B 1 27 ? -7.203 19.438 -7.828 1 96.44 27 THR B CA 1
ATOM 1188 C C . THR B 1 27 ? -7.93 18.109 -7.621 1 96.44 27 THR B C 1
ATOM 1190 O O . THR B 1 27 ? -8.414 17.828 -6.523 1 96.44 27 THR B O 1
ATOM 1193 N N . SER B 1 28 ? -8.023 17.359 -8.695 1 97.62 28 SER B N 1
ATOM 1194 C CA . SER B 1 28 ? -8.609 16.031 -8.609 1 97.62 28 SER B CA 1
ATOM 1195 C C . SER B 1 28 ? -7.547 14.984 -8.297 1 97.62 28 SER B C 1
ATOM 1197 O O . SER B 1 28 ? -6.535 14.883 -8.992 1 97.62 28 SER B O 1
ATOM 1199 N N . VAL B 1 29 ? -7.852 14.234 -7.246 1 98.38 29 VAL B N 1
ATOM 1200 C CA . VAL B 1 29 ? -6.957 13.148 -6.863 1 98.38 29 VAL B CA 1
ATOM 1201 C C . VAL B 1 29 ? -7.652 11.805 -7.078 1 98.38 29 VAL B C 1
ATOM 1203 O O . VAL B 1 29 ? -8.773 11.602 -6.617 1 98.38 29 VAL B O 1
ATOM 1206 N N . ARG B 1 30 ? -6.973 10.93 -7.781 1 98.62 30 ARG B N 1
ATOM 1207 C CA . ARG B 1 30 ? -7.523 9.617 -8.102 1 98.62 30 ARG B CA 1
ATOM 1208 C C . ARG B 1 30 ? -6.766 8.516 -7.375 1 98.62 30 ARG B C 1
ATOM 1210 O O . ARG B 1 30 ? -5.57 8.32 -7.594 1 98.62 30 ARG B O 1
ATOM 1217 N N . LEU B 1 31 ? -7.465 7.797 -6.512 1 98.81 31 LEU B N 1
ATOM 1218 C CA . LEU B 1 31 ? -6.875 6.719 -5.727 1 98.81 31 LEU B CA 1
ATOM 1219 C C . LEU B 1 31 ? -7.809 5.516 -5.672 1 98.81 31 LEU B C 1
ATOM 1221 O O . LEU B 1 31 ? -9.023 5.656 -5.832 1 98.81 31 LEU B O 1
ATOM 1225 N N . GLU B 1 32 ? -7.219 4.379 -5.5 1 98.81 32 GLU B N 1
ATOM 1226 C CA . GLU B 1 32 ? -8.008 3.188 -5.199 1 98.81 32 GLU B CA 1
ATOM 1227 C C . GLU B 1 32 ? -8.773 3.35 -3.891 1 98.81 32 GLU B C 1
ATOM 1229 O O . GLU B 1 32 ? -8.297 4.004 -2.961 1 98.81 32 GLU B O 1
ATOM 1234 N N . GLN B 1 33 ? -9.93 2.684 -3.76 1 98.75 33 GLN B N 1
ATOM 1235 C CA . GLN B 1 33 ? -10.789 2.805 -2.584 1 98.75 33 GLN B CA 1
ATOM 1236 C C . GLN B 1 33 ? -10.039 2.414 -1.313 1 98.75 33 GLN B C 1
ATOM 1238 O O . GLN B 1 33 ? -10.164 3.074 -0.281 1 98.75 33 GLN B O 1
ATOM 1243 N N . LEU B 1 34 ? -9.258 1.4 -1.346 1 98.69 34 LEU B N 1
ATOM 1244 C CA . LEU B 1 34 ? -8.555 0.954 -0.147 1 98.69 34 LEU B CA 1
ATOM 1245 C C . LEU B 1 34 ? -7.547 2.002 0.314 1 98.69 34 LEU B C 1
ATOM 1247 O O . LEU B 1 34 ? -7.34 2.184 1.516 1 98.69 34 LEU B O 1
ATOM 1251 N N . PHE B 1 35 ? -6.91 2.688 -0.581 1 98.88 35 PHE B N 1
ATOM 1252 C CA . PHE B 1 35 ? -5.973 3.742 -0.216 1 98.88 35 PHE B CA 1
ATOM 1253 C C . PHE B 1 35 ? -6.695 4.902 0.454 1 98.88 35 PHE B C 1
ATOM 1255 O O . PHE B 1 35 ? -6.184 5.496 1.407 1 98.88 35 PHE B O 1
ATOM 1262 N N . TRP B 1 36 ? -7.871 5.242 -0.071 1 98.81 36 TRP B N 1
ATOM 1263 C CA . TRP B 1 36 ? -8.68 6.258 0.594 1 98.81 36 TRP B CA 1
ATOM 1264 C C . TRP B 1 36 ? -9.008 5.84 2.023 1 98.81 36 TRP B C 1
ATOM 1266 O O . TRP B 1 36 ? -8.906 6.648 2.951 1 98.81 36 TRP B O 1
ATOM 1276 N N . ASP B 1 37 ? -9.352 4.578 2.213 1 98.56 37 ASP B N 1
ATOM 1277 C CA . ASP B 1 37 ? -9.664 4.062 3.543 1 98.56 37 ASP B CA 1
ATOM 1278 C C . ASP B 1 37 ? -8.477 4.23 4.488 1 98.56 37 ASP B C 1
ATOM 1280 O O . ASP B 1 37 ? -8.648 4.633 5.641 1 98.56 37 ASP B O 1
ATOM 1284 N N . VAL B 1 38 ? -7.297 3.934 4 1 98.44 38 VAL B N 1
ATOM 1285 C CA . VAL B 1 38 ? -6.094 4.012 4.824 1 98.44 38 VAL B CA 1
ATOM 1286 C C . VAL B 1 38 ? -5.797 5.469 5.168 1 98.44 38 VAL B C 1
ATOM 1288 O O . VAL B 1 38 ? -5.461 5.789 6.309 1 98.44 38 VAL B O 1
ATOM 1291 N N . LEU B 1 39 ? -5.895 6.375 4.176 1 98.56 39 LEU B N 1
ATOM 1292 C CA . LEU B 1 39 ? -5.676 7.797 4.43 1 98.56 39 LEU B CA 1
ATOM 1293 C C . LEU B 1 39 ? -6.656 8.312 5.477 1 98.56 39 LEU B C 1
ATOM 1295 O O . LEU B 1 39 ? -6.285 9.125 6.332 1 98.56 39 LEU B O 1
ATOM 1299 N N . GLU B 1 40 ? -7.91 7.844 5.395 1 98.44 40 GLU B N 1
ATOM 1300 C CA . GLU B 1 40 ? -8.922 8.242 6.371 1 98.44 40 GLU B CA 1
ATOM 1301 C C . GLU B 1 40 ? -8.555 7.75 7.77 1 98.44 40 GLU B C 1
ATOM 1303 O O . GLU B 1 40 ? -8.734 8.477 8.75 1 98.44 40 GLU B O 1
ATOM 1308 N N . GLU B 1 41 ? -8.047 6.562 7.832 1 97.88 41 GLU B N 1
ATOM 1309 C CA . GLU B 1 41 ? -7.59 6.055 9.125 1 97.88 41 GLU B CA 1
ATOM 1310 C C . GLU B 1 41 ? -6.453 6.902 9.68 1 97.88 41 GLU B C 1
ATOM 1312 O O . GLU B 1 41 ? -6.484 7.305 10.844 1 97.88 41 GLU B O 1
ATOM 1317 N N . ILE B 1 42 ? -5.445 7.152 8.836 1 97.81 42 ILE B N 1
ATOM 1318 C CA . ILE B 1 42 ? -4.289 7.938 9.266 1 97.81 42 ILE B CA 1
ATOM 1319 C C . ILE B 1 42 ? -4.75 9.305 9.766 1 97.81 42 ILE B C 1
ATOM 1321 O O . ILE B 1 42 ? -4.312 9.766 10.82 1 97.81 42 ILE B O 1
ATOM 1325 N N . ALA B 1 43 ? -5.652 9.914 8.984 1 98.12 43 ALA B N 1
ATOM 1326 C CA . ALA B 1 43 ? -6.176 11.227 9.359 1 98.12 43 ALA B CA 1
ATOM 1327 C C . ALA B 1 43 ? -6.906 11.164 10.695 1 98.12 43 ALA B C 1
ATOM 1329 O O . ALA B 1 43 ? -6.672 12 11.578 1 98.12 43 ALA B O 1
ATOM 1330 N N . ALA B 1 44 ? -7.723 10.148 10.891 1 97.94 44 ALA B N 1
ATOM 1331 C CA . ALA B 1 44 ? -8.555 10.016 12.078 1 97.94 44 ALA B CA 1
ATOM 1332 C C . ALA B 1 44 ? -7.695 9.836 13.328 1 97.94 44 ALA B C 1
ATOM 1334 O O . ALA B 1 44 ? -8.055 10.305 14.414 1 97.94 44 ALA B O 1
ATOM 1335 N N . ARG B 1 45 ? -6.594 9.133 13.172 1 97.31 45 ARG B N 1
ATOM 1336 C CA . ARG B 1 45 ? -5.707 8.906 14.312 1 97.31 45 ARG B CA 1
ATOM 1337 C C . ARG B 1 45 ? -5.258 10.227 14.922 1 97.31 45 ARG B C 1
ATOM 1339 O O . ARG B 1 45 ? -5.035 10.312 16.141 1 97.31 45 ARG B O 1
ATOM 1346 N N . ASP B 1 46 ? -5.172 11.258 14.102 1 97.12 46 ASP B N 1
ATOM 1347 C CA . ASP B 1 46 ? -4.695 12.555 14.586 1 97.12 46 ASP B CA 1
ATOM 1348 C C . ASP B 1 46 ? -5.824 13.586 14.602 1 97.12 46 ASP B C 1
ATOM 1350 O O . ASP B 1 46 ? -5.57 14.789 14.539 1 97.12 46 ASP B O 1
ATOM 1354 N N . GLY B 1 47 ? -7.055 13.078 14.461 1 96.88 47 GLY B N 1
ATOM 1355 C CA . GLY B 1 47 ? -8.219 13.93 14.617 1 96.88 47 GLY B CA 1
ATOM 1356 C C . GLY B 1 47 ? -8.438 14.867 13.445 1 96.88 47 GLY B C 1
ATOM 1357 O O . GLY B 1 47 ? -8.906 15.992 13.617 1 96.88 47 GLY B O 1
ATOM 1358 N N . MET B 1 48 ? -8.086 14.484 12.297 1 97.12 48 MET B N 1
ATOM 1359 C CA . MET B 1 48 ? -8.234 15.289 11.086 1 97.12 48 MET B CA 1
ATOM 1360 C C . MET B 1 48 ? -9.211 14.641 10.109 1 97.12 48 MET B C 1
ATOM 1362 O O . MET B 1 48 ? -9.477 13.438 10.203 1 97.12 48 MET B O 1
ATOM 1366 N N . ARG B 1 49 ? -9.727 15.477 9.305 1 97.75 49 ARG B N 1
ATOM 1367 C CA . ARG B 1 49 ? -10.367 14.961 8.094 1 97.75 49 ARG B CA 1
ATOM 1368 C C . ARG B 1 49 ? -9.328 14.539 7.062 1 97.75 49 ARG B C 1
ATOM 1370 O O . ARG B 1 49 ? -8.211 15.07 7.047 1 97.75 49 ARG B O 1
ATOM 1377 N N . VAL B 1 50 ? -9.664 13.68 6.188 1 98.25 50 VAL B N 1
ATOM 1378 C CA . VAL B 1 50 ? -8.727 13.164 5.191 1 98.25 50 VAL B CA 1
ATOM 1379 C C . VAL B 1 50 ? -8.273 14.297 4.277 1 98.25 50 VAL B C 1
ATOM 1381 O O . VAL B 1 50 ? -7.109 14.352 3.873 1 98.25 50 VAL B O 1
ATOM 1384 N N . THR B 1 51 ? -9.141 15.25 3.971 1 97.56 51 THR B N 1
ATOM 1385 C CA . THR B 1 51 ? -8.773 16.375 3.111 1 97.56 51 THR B CA 1
ATOM 1386 C C . THR B 1 51 ? -7.738 17.25 3.795 1 97.56 51 THR B C 1
ATOM 1388 O O . THR B 1 51 ? -6.809 17.75 3.148 1 97.56 51 THR B O 1
ATOM 1391 N N . GLN B 1 52 ? -7.93 17.453 5.07 1 96.5 52 GLN B N 1
ATOM 1392 C CA . GLN B 1 52 ? -6.961 18.219 5.84 1 96.5 52 GLN B CA 1
ATOM 1393 C C . GLN B 1 52 ? -5.598 17.531 5.859 1 96.5 52 GLN B C 1
ATOM 1395 O O . GLN B 1 52 ? -4.562 18.188 5.703 1 96.5 52 GLN B O 1
ATOM 1400 N N . LEU B 1 53 ? -5.582 16.203 6.078 1 97.69 53 LEU B N 1
ATOM 1401 C CA . LEU B 1 53 ? -4.34 15.438 6.062 1 97.69 53 LEU B CA 1
ATOM 1402 C C . LEU B 1 53 ? -3.625 15.586 4.727 1 97.69 53 LEU B C 1
ATOM 1404 O O . LEU B 1 53 ? -2.426 15.867 4.688 1 97.69 53 LEU B O 1
ATOM 1408 N N . ILE B 1 54 ? -4.348 15.398 3.646 1 98.31 54 ILE B N 1
ATOM 1409 C CA . ILE B 1 54 ? -3.754 15.414 2.316 1 98.31 54 ILE B CA 1
ATOM 1410 C C . ILE B 1 54 ? -3.203 16.812 2.01 1 98.31 54 ILE B C 1
ATOM 1412 O O . ILE B 1 54 ? -2.111 16.938 1.456 1 98.31 54 ILE B O 1
ATOM 1416 N N . GLU B 1 55 ? -3.928 17.875 2.395 1 97.12 55 GLU B N 1
ATOM 1417 C CA . GLU B 1 55 ? -3.443 19.234 2.217 1 97.12 55 GLU B CA 1
ATOM 1418 C C . GLU B 1 55 ? -2.152 19.469 2.996 1 97.12 55 GLU B C 1
ATOM 1420 O O . GLU B 1 55 ? -1.214 20.078 2.482 1 97.12 55 GLU B O 1
ATOM 1425 N N . ARG B 1 56 ? -2.113 19 4.195 1 96.12 56 ARG B N 1
ATOM 1426 C CA . ARG B 1 56 ? -0.923 19.141 5.027 1 96.12 56 ARG B CA 1
ATOM 1427 C C . ARG B 1 56 ? 0.257 18.391 4.422 1 96.12 56 ARG B C 1
ATOM 1429 O O . ARG B 1 56 ? 1.369 18.906 4.359 1 96.12 56 ARG B O 1
ATOM 1436 N N . LEU B 1 57 ? 0.047 17.141 3.98 1 97.25 57 LEU B N 1
ATOM 1437 C CA . LEU B 1 57 ? 1.098 16.344 3.342 1 97.25 57 LEU B CA 1
ATOM 1438 C C . LEU B 1 57 ? 1.626 17.062 2.098 1 97.25 57 LEU B C 1
ATOM 1440 O O . LEU B 1 57 ? 2.834 17.078 1.855 1 97.25 57 LEU B O 1
ATOM 1444 N N . TYR B 1 58 ? 0.675 17.641 1.334 1 97.31 58 TYR B N 1
ATOM 1445 C CA . TYR B 1 58 ? 1.067 18.359 0.13 1 97.31 58 TYR B CA 1
ATOM 1446 C C . TYR B 1 58 ? 1.992 19.531 0.471 1 97.31 58 TYR B C 1
ATOM 1448 O O . TYR B 1 58 ? 3.078 19.656 -0.098 1 97.31 58 TYR B O 1
ATOM 1456 N N . ASP B 1 59 ? 1.562 20.359 1.397 1 95.81 59 ASP B N 1
ATOM 1457 C CA . ASP B 1 59 ? 2.32 21.547 1.787 1 95.81 59 ASP B CA 1
ATOM 1458 C C . ASP B 1 59 ? 3.699 21.156 2.322 1 95.81 59 ASP B C 1
ATOM 1460 O O . ASP B 1 59 ? 4.707 21.766 1.942 1 95.81 59 ASP B O 1
ATOM 1464 N N . GLU B 1 60 ? 3.732 20.188 3.102 1 96.12 60 GLU B N 1
ATOM 1465 C CA . GLU B 1 60 ? 4.992 19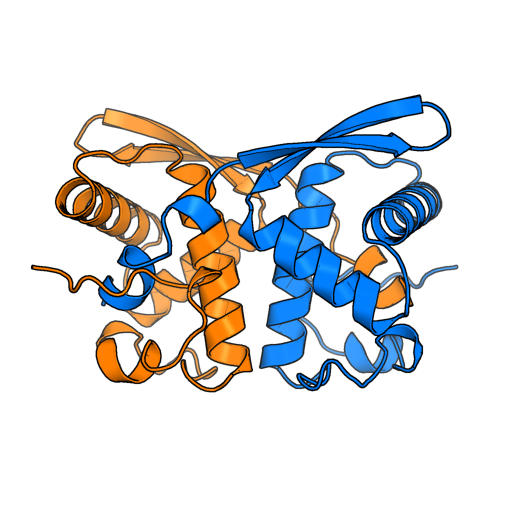.781 3.719 1 96.12 60 GLU B CA 1
ATOM 1466 C C . GLU B 1 60 ? 5.922 19.125 2.703 1 96.12 60 GLU B C 1
ATOM 1468 O O . GLU B 1 60 ? 7.145 19.266 2.785 1 96.12 60 GLU B O 1
ATOM 1473 N N . LEU B 1 61 ? 5.324 18.359 1.792 1 96.5 61 LEU B N 1
ATOM 1474 C CA . LEU B 1 61 ? 6.137 17.766 0.739 1 96.5 61 LEU B CA 1
ATOM 1475 C C . LEU B 1 61 ? 6.77 18.844 -0.136 1 96.5 61 LEU B C 1
ATOM 1477 O O . LEU B 1 61 ? 7.953 18.75 -0.472 1 96.5 61 LEU B O 1
ATOM 1481 N N . VAL B 1 62 ? 5.98 19.875 -0.505 1 96.06 62 VAL B N 1
ATOM 1482 C CA . VAL B 1 62 ? 6.48 20.984 -1.31 1 96.06 62 VAL B CA 1
ATOM 1483 C C . VAL B 1 62 ? 7.594 21.703 -0.557 1 96.06 62 VAL B C 1
ATOM 1485 O O . VAL B 1 62 ? 8.617 22.062 -1.145 1 96.06 62 VAL B O 1
ATOM 1488 N N . GLN B 1 63 ? 7.395 21.922 0.694 1 94.62 63 GLN B N 1
ATOM 1489 C CA . GLN B 1 63 ? 8.414 22.578 1.51 1 94.62 63 GLN B CA 1
ATOM 1490 C C . GLN B 1 63 ? 9.688 21.75 1.576 1 94.62 63 GLN B C 1
ATOM 1492 O O . GLN B 1 63 ? 10.797 22.281 1.515 1 94.62 63 GLN B O 1
ATOM 1497 N N . TYR B 1 64 ? 9.516 20.438 1.664 1 94.88 64 TYR B N 1
ATOM 1498 C CA . TYR B 1 64 ? 10.641 19.531 1.857 1 94.88 64 TYR B CA 1
ATOM 1499 C C . TYR B 1 64 ? 11.367 19.281 0.543 1 94.88 64 TYR B C 1
ATOM 1501 O O . TYR B 1 64 ? 12.602 19.219 0.509 1 94.88 64 TYR B O 1
ATOM 1509 N N . ARG B 1 65 ? 10.648 19.156 -0.587 1 95.25 65 ARG B N 1
ATOM 1510 C CA . ARG B 1 65 ? 11.219 18.734 -1.861 1 95.25 65 ARG B CA 1
ATOM 1511 C C . ARG B 1 65 ? 11.281 19.906 -2.844 1 95.25 65 ARG B C 1
ATOM 1513 O O . ARG B 1 65 ? 11.914 19.797 -3.9 1 95.25 65 ARG B O 1
ATOM 1520 N N . GLY B 1 66 ? 10.641 20.984 -2.576 1 95.06 66 GLY B N 1
ATOM 1521 C CA . GLY B 1 66 ? 10.539 22.094 -3.502 1 95.06 66 GLY B CA 1
ATOM 1522 C C . GLY B 1 66 ? 9.367 21.984 -4.453 1 95.06 66 GLY B C 1
ATOM 1523 O O . GLY B 1 66 ? 8.953 22.969 -5.066 1 95.06 66 GLY B O 1
ATOM 1524 N N . GLU B 1 67 ? 8.859 20.766 -4.629 1 95.38 67 GLU B N 1
ATOM 1525 C CA . GLU B 1 67 ? 7.703 20.484 -5.473 1 95.38 67 GLU B CA 1
ATOM 1526 C C . GLU B 1 67 ? 6.969 19.234 -4.996 1 95.38 67 GLU B C 1
ATOM 1528 O O . GLU B 1 67 ? 7.496 18.469 -4.176 1 95.38 67 GLU B O 1
ATOM 1533 N N . ALA B 1 68 ? 5.727 19.047 -5.449 1 93.75 68 ALA B N 1
ATOM 1534 C CA . ALA B 1 68 ? 4.98 17.828 -5.152 1 93.75 68 ALA B CA 1
ATOM 1535 C C . ALA B 1 68 ? 4.762 17 -6.418 1 93.75 68 ALA B C 1
ATOM 1537 O O . ALA B 1 68 ? 3.629 16.609 -6.727 1 93.75 68 ALA B O 1
ATOM 1538 N N . ALA B 1 69 ? 5.875 16.797 -7.094 1 93.62 69 ALA B N 1
ATOM 1539 C CA . ALA B 1 69 ? 5.773 15.922 -8.258 1 93.62 69 ALA B CA 1
ATOM 1540 C C . ALA B 1 69 ? 5.285 14.531 -7.863 1 93.62 69 ALA B C 1
ATOM 1542 O O . ALA B 1 69 ? 5.66 14.008 -6.809 1 93.62 69 ALA B O 1
ATOM 1543 N N . ASN B 1 70 ? 4.48 13.867 -8.703 1 97 70 ASN B N 1
ATOM 1544 C CA . ASN B 1 70 ? 3.971 12.523 -8.453 1 97 70 ASN B CA 1
ATOM 1545 C C . ASN B 1 70 ? 3.268 12.43 -7.098 1 97 70 ASN B C 1
ATOM 1547 O O . ASN B 1 70 ? 3.484 11.484 -6.344 1 97 70 ASN B O 1
ATOM 1551 N N . PHE B 1 71 ? 2.463 13.398 -6.789 1 98 71 PHE B N 1
ATOM 1552 C CA . PHE B 1 71 ? 1.85 13.523 -5.473 1 98 71 PHE B CA 1
ATOM 1553 C C . PHE B 1 71 ? 0.901 12.359 -5.211 1 98 71 PHE B C 1
ATOM 1555 O O . PHE B 1 71 ? 0.849 11.828 -4.098 1 98 71 PHE B O 1
ATOM 1562 N N . THR B 1 72 ? 0.087 11.953 -6.176 1 98.62 72 THR B N 1
ATOM 1563 C CA . THR B 1 72 ? -0.807 10.812 -6.008 1 98.62 72 THR B CA 1
ATOM 1564 C C . THR B 1 72 ? -0.016 9.547 -5.691 1 98.62 72 THR B C 1
ATOM 1566 O O . THR B 1 72 ? -0.394 8.781 -4.805 1 98.62 72 THR B O 1
ATOM 1569 N N . SER B 1 73 ? 1.154 9.328 -6.395 1 98.75 73 SER B N 1
ATOM 1570 C CA . SER B 1 73 ? 2.057 8.219 -6.105 1 98.75 73 SER B CA 1
ATOM 1571 C C . SER B 1 73 ? 2.617 8.32 -4.691 1 98.75 73 SER B C 1
ATOM 1573 O O . SER B 1 73 ? 2.719 7.309 -3.988 1 98.75 73 SER B O 1
ATOM 1575 N N . PHE B 1 74 ? 2.938 9.516 -4.285 1 98.5 74 PHE B N 1
ATOM 1576 C CA . PHE B 1 74 ? 3.418 9.766 -2.932 1 98.5 74 PHE B CA 1
ATOM 1577 C C . PHE B 1 74 ? 2.381 9.344 -1.9 1 98.5 74 PHE B C 1
ATOM 1579 O O . PHE B 1 74 ? 2.711 8.672 -0.918 1 98.5 74 PHE B O 1
ATOM 1586 N N . LEU B 1 75 ? 1.105 9.633 -2.104 1 98.81 75 LEU B N 1
ATOM 1587 C CA . LEU B 1 75 ? 0.043 9.25 -1.181 1 98.81 75 LEU B CA 1
ATOM 1588 C C . LEU B 1 75 ? -0.084 7.738 -1.096 1 98.81 75 LEU B C 1
ATOM 1590 O O . LEU B 1 75 ? -0.278 7.184 -0.01 1 98.81 75 LEU B O 1
ATOM 1594 N N . ARG B 1 76 ? 0.006 7.07 -2.246 1 98.94 76 ARG B N 1
ATOM 1595 C CA . ARG B 1 76 ? -0.051 5.609 -2.258 1 98.94 76 ARG B CA 1
ATOM 1596 C C . ARG B 1 76 ? 1.104 5.012 -1.462 1 98.94 76 ARG B C 1
ATOM 1598 O O . ARG B 1 76 ? 0.904 4.086 -0.67 1 98.94 76 ARG B O 1
ATOM 1605 N N . VAL B 1 77 ? 2.264 5.559 -1.652 1 98.81 77 VAL B N 1
ATOM 1606 C CA . VAL B 1 77 ? 3.449 5.062 -0.962 1 98.81 77 VAL B CA 1
ATOM 1607 C C . VAL B 1 77 ? 3.342 5.363 0.531 1 98.81 77 VAL B C 1
ATOM 1609 O O . VAL B 1 77 ? 3.768 4.562 1.365 1 98.81 77 VAL B O 1
ATOM 1612 N N . CYS B 1 78 ? 2.742 6.531 0.935 1 98.44 78 CYS B N 1
ATOM 1613 C CA . CYS B 1 78 ? 2.488 6.824 2.342 1 98.44 78 CYS B CA 1
ATOM 1614 C C . CYS B 1 78 ? 1.647 5.727 2.982 1 98.44 78 CYS B C 1
ATOM 1616 O O . CYS B 1 78 ? 1.972 5.246 4.07 1 98.44 78 CYS B O 1
ATOM 1618 N N . CYS B 1 79 ? 0.635 5.285 2.25 1 98.75 79 CYS B N 1
ATOM 1619 C CA . CYS B 1 79 ? -0.25 4.242 2.756 1 98.75 79 CYS B CA 1
ATOM 1620 C C . CYS B 1 79 ? 0.5 2.926 2.926 1 98.75 79 CYS B C 1
ATOM 1622 O O . CYS B 1 79 ? 0.376 2.264 3.957 1 98.75 79 CYS B O 1
ATOM 1624 N N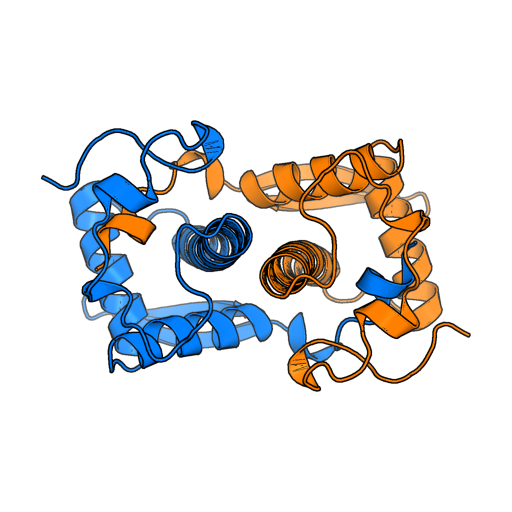 . LEU B 1 80 ? 1.258 2.568 1.914 1 98.75 80 LEU B N 1
ATOM 1625 C CA . LEU B 1 80 ? 2 1.313 1.954 1 98.75 80 LEU B CA 1
ATOM 1626 C C . LEU B 1 80 ? 3.043 1.335 3.066 1 98.75 80 LEU B C 1
ATOM 1628 O O . LEU B 1 80 ? 3.16 0.377 3.832 1 98.75 80 LEU B O 1
ATOM 1632 N N . ARG B 1 81 ? 3.799 2.443 3.201 1 97.94 81 ARG B N 1
ATOM 1633 C CA . ARG B 1 81 ? 4.816 2.572 4.242 1 97.94 81 ARG B CA 1
ATOM 1634 C C . ARG B 1 81 ? 4.184 2.523 5.629 1 97.94 81 ARG B C 1
ATOM 1636 O O . ARG B 1 81 ? 4.762 1.958 6.559 1 97.94 81 ARG B O 1
ATOM 1643 N N . TYR B 1 82 ? 3.014 3.15 5.73 1 98.06 82 TYR B N 1
ATOM 1644 C CA . TYR B 1 82 ? 2.285 3.102 6.992 1 98.06 82 TYR B CA 1
ATOM 1645 C C . TYR B 1 82 ? 2.061 1.661 7.434 1 98.06 82 TYR B C 1
ATOM 1647 O O . TYR B 1 82 ? 2.328 1.312 8.586 1 98.06 82 TYR B O 1
ATOM 1655 N N . GLN B 1 83 ? 1.646 0.794 6.516 1 97.94 83 GLN B N 1
ATOM 1656 C CA . GLN B 1 83 ? 1.384 -0.605 6.836 1 97.94 83 GLN B CA 1
ATOM 1657 C C . GLN B 1 83 ? 2.684 -1.368 7.074 1 97.94 83 GLN B C 1
ATOM 1659 O O . GLN B 1 83 ? 2.74 -2.258 7.926 1 97.94 83 GLN B O 1
ATOM 1664 N N . VAL B 1 84 ? 3.758 -1.027 6.301 1 97.62 84 VAL B N 1
ATOM 1665 C CA . VAL B 1 84 ? 5.066 -1.635 6.512 1 97.62 84 VAL B CA 1
ATOM 1666 C C . VAL B 1 84 ? 5.551 -1.343 7.934 1 97.62 84 VAL B C 1
ATOM 1668 O O . VAL B 1 84 ? 5.98 -2.25 8.648 1 97.62 84 VAL B O 1
ATOM 1671 N N . LEU B 1 85 ? 5.402 -0.093 8.344 1 97.5 85 LEU B N 1
ATOM 1672 C CA . LEU B 1 85 ? 5.887 0.346 9.648 1 97.5 85 LEU B CA 1
ATOM 1673 C C . LEU B 1 85 ? 5.062 -0.274 10.773 1 97.5 85 LEU B C 1
ATOM 1675 O O . LEU B 1 85 ? 5.594 -0.584 11.844 1 97.5 85 LEU B O 1
ATOM 1679 N N . GLN B 1 86 ? 3.758 -0.506 10.539 1 97.44 86 GLN B N 1
ATOM 1680 C CA . GLN B 1 86 ? 2.938 -1.223 11.516 1 97.44 86 GLN B CA 1
ATOM 1681 C C . GLN B 1 86 ? 3.359 -2.686 11.617 1 97.44 86 GLN B C 1
ATOM 1683 O O . GLN B 1 86 ? 3.443 -3.238 12.711 1 97.44 86 GLN B O 1
ATOM 1688 N N . ALA B 1 87 ? 3.631 -3.289 10.461 1 96.19 87 ALA B N 1
ATOM 1689 C CA . ALA B 1 87 ? 4.023 -4.695 10.43 1 96.19 87 ALA B CA 1
ATOM 1690 C C . ALA B 1 87 ? 5.344 -4.914 11.156 1 96.19 87 ALA B C 1
ATOM 1692 O O . ALA B 1 87 ? 5.562 -5.965 11.766 1 96.19 87 ALA B O 1
ATOM 1693 N N . GLU B 1 88 ? 6.188 -3.939 11.164 1 95.31 88 GLU B N 1
ATOM 1694 C CA . GLU B 1 88 ? 7.496 -4.02 11.812 1 95.31 88 GLU B CA 1
ATOM 1695 C C . GLU B 1 88 ? 7.41 -3.611 13.281 1 95.31 88 GLU B C 1
ATOM 1697 O O . GLU B 1 88 ? 8.414 -3.637 13.992 1 95.31 88 GLU B O 1
ATOM 1702 N N . GLY B 1 89 ? 6.266 -3.121 13.672 1 95.31 89 GLY B N 1
ATOM 1703 C CA . GLY B 1 89 ? 6.051 -2.727 15.055 1 95.31 89 GLY B CA 1
ATOM 1704 C C . GLY B 1 89 ? 6.551 -1.326 15.367 1 95.31 89 GLY B C 1
ATOM 1705 O O . GLY B 1 89 ? 6.668 -0.946 16.531 1 95.31 89 GLY B O 1
ATOM 1706 N N . ARG B 1 90 ? 6.816 -0.583 14.352 1 96.75 90 ARG B N 1
ATOM 1707 C CA . ARG B 1 90 ? 7.371 0.755 14.539 1 96.75 90 ARG B CA 1
ATOM 1708 C C . ARG B 1 90 ? 6.262 1.784 14.742 1 96.75 90 ARG B C 1
ATOM 1710 O O . ARG B 1 90 ? 6.473 2.807 15.398 1 96.75 90 ARG B O 1
ATOM 1717 N N . ILE B 1 91 ? 5.082 1.562 14.102 1 97.31 91 ILE B N 1
ATOM 1718 C CA . ILE B 1 91 ? 3.846 2.289 14.367 1 97.31 91 ILE B CA 1
ATOM 1719 C C . ILE B 1 91 ? 2.832 1.359 15.031 1 97.31 91 ILE B C 1
ATOM 1721 O O . ILE B 1 91 ? 2.541 0.278 14.516 1 97.31 91 ILE B O 1
ATOM 1725 N N . PRO B 1 92 ? 2.363 1.734 16.188 1 97.12 92 PRO B N 1
ATOM 1726 C CA . PRO B 1 92 ? 1.381 0.861 16.828 1 97.12 92 PRO B CA 1
ATOM 1727 C C . PRO B 1 92 ? 0.163 0.591 15.953 1 97.12 92 PRO B C 1
ATOM 1729 O O . PRO B 1 92 ? -0.339 1.502 15.289 1 97.12 92 PRO B O 1
ATOM 1732 N N . ALA B 1 93 ? -0.334 -0.636 15.961 1 94.75 93 ALA B N 1
ATOM 1733 C CA . ALA B 1 93 ? -1.521 -1.007 15.195 1 94.75 93 ALA B CA 1
ATOM 1734 C C . ALA B 1 93 ? -2.781 -0.413 15.82 1 94.75 93 ALA B C 1
ATOM 1736 O O . ALA B 1 93 ? -3.799 -0.254 15.141 1 94.75 93 ALA B O 1
ATOM 1737 N N . ASP B 1 94 ? -2.686 -0.155 17.094 1 95.25 94 ASP B N 1
ATOM 1738 C CA . ASP B 1 94 ? -3.789 0.473 17.812 1 95.25 94 ASP B CA 1
ATOM 1739 C C . ASP B 1 94 ? -4.062 1.879 17.281 1 95.25 94 ASP B C 1
ATOM 1741 O O . ASP B 1 94 ? -3.314 2.814 17.562 1 95.25 94 ASP B O 1
ATOM 1745 N N . ALA B 1 95 ? -5.16 2.029 16.609 1 93.38 95 ALA B N 1
ATOM 1746 C CA . ALA B 1 95 ? -5.48 3.266 15.906 1 93.38 95 ALA B CA 1
ATOM 1747 C C . ALA B 1 95 ? -5.82 4.387 16.891 1 93.38 95 ALA B C 1
ATOM 1749 O O . ALA B 1 95 ? -5.961 5.543 16.5 1 93.38 95 ALA B O 1
ATOM 1750 N N . THR B 1 96 ? -5.934 4.043 18.156 1 95.31 96 THR B N 1
ATOM 1751 C CA . THR B 1 96 ? -6.219 5.07 19.156 1 95.31 96 THR B CA 1
ATOM 1752 C C . THR B 1 96 ? -4.953 5.836 19.516 1 95.31 96 THR B C 1
ATOM 1754 O O . THR B 1 96 ? -5.02 6.902 20.141 1 95.31 96 THR B O 1
ATOM 1757 N N . VAL B 1 97 ? -3.775 5.297 19.219 1 96.75 97 VAL B N 1
ATOM 1758 C CA . VAL B 1 97 ? -2.516 6.004 19.438 1 96.75 97 VAL B CA 1
ATOM 1759 C C . VAL B 1 97 ? -2.266 6.977 18.297 1 96.75 97 VAL B C 1
ATOM 1761 O O . VAL B 1 97 ? -2.082 6.559 17.141 1 96.75 97 VAL B O 1
ATOM 1764 N N . PRO B 1 98 ? -2.244 8.211 18.562 1 97.44 98 PRO B N 1
ATOM 1765 C CA . PRO B 1 98 ? -2.027 9.188 17.5 1 97.44 98 PRO B CA 1
ATOM 1766 C C . PRO B 1 98 ? -0.643 9.07 16.859 1 97.44 98 PRO B C 1
ATOM 1768 O O . PRO B 1 98 ? 0.343 8.828 17.562 1 97.44 98 PRO B O 1
ATOM 1771 N N . ILE B 1 99 ? -0.548 9.25 15.594 1 96.81 99 ILE B N 1
ATOM 1772 C CA . ILE B 1 99 ? 0.732 9.219 14.898 1 96.81 99 ILE B CA 1
ATOM 1773 C C . ILE B 1 99 ? 1.594 10.398 15.336 1 96.81 99 ILE B C 1
ATOM 1775 O O . ILE B 1 99 ? 2.812 10.266 15.484 1 96.81 99 ILE B O 1
ATOM 1779 N N . ARG B 1 100 ? 0.916 11.523 15.586 1 95.38 100 ARG B N 1
ATOM 1780 C CA . ARG B 1 100 ? 1.611 12.75 15.977 1 95.38 100 ARG B CA 1
ATOM 1781 C C . ARG B 1 100 ? 2.311 12.57 17.328 1 95.38 100 ARG B C 1
ATOM 1783 O O . ARG B 1 100 ? 3.164 13.375 17.688 1 95.38 100 ARG B O 1
ATOM 1790 N N . SER B 1 101 ? 1.955 11.625 18.141 1 96.62 101 SER B N 1
ATOM 1791 C CA . SER B 1 101 ? 2.545 11.398 19.453 1 96.62 101 SER B CA 1
ATOM 1792 C C . SER B 1 101 ? 3.828 10.578 19.359 1 96.62 101 SER B C 1
ATOM 1794 O O . SER B 1 101 ? 4.582 10.469 20.328 1 96.62 101 SER B O 1
ATOM 1796 N N . LEU B 1 102 ? 4.156 10.047 18.203 1 96.75 102 LEU B N 1
ATOM 1797 C CA . LEU B 1 102 ? 5.305 9.164 18 1 96.75 102 LEU B CA 1
ATOM 1798 C C . LEU B 1 102 ? 6.57 9.977 17.734 1 96.75 102 LEU B C 1
ATOM 1800 O O . LEU B 1 102 ? 6.504 11.094 17.234 1 96.75 102 LEU B O 1
ATOM 1804 N N . ASP B 1 103 ? 7.691 9.391 18.141 1 95.81 103 ASP B N 1
ATOM 1805 C CA . ASP B 1 103 ? 8.992 9.953 17.797 1 95.81 103 ASP B CA 1
ATOM 1806 C C . ASP B 1 103 ? 9.414 9.531 16.391 1 95.81 103 ASP B C 1
ATOM 1808 O O . ASP B 1 103 ? 9.906 8.414 16.188 1 95.81 103 ASP B O 1
ATOM 1812 N N . ALA B 1 104 ? 9.352 10.445 15.438 1 95.44 104 ALA B N 1
ATOM 1813 C CA . ALA B 1 104 ? 9.594 10.148 14.031 1 95.44 104 ALA B CA 1
ATOM 1814 C C . ALA B 1 104 ? 10.984 9.555 13.828 1 95.44 104 ALA B C 1
ATOM 1816 O O . ALA B 1 104 ? 11.156 8.617 13.039 1 95.44 104 ALA B O 1
ATOM 1817 N N . GLN B 1 105 ? 11.953 10.109 14.484 1 93.81 105 GLN B N 1
ATOM 1818 C CA . GLN B 1 105 ? 13.32 9.617 14.336 1 93.81 105 GLN B CA 1
ATOM 1819 C C . GLN B 1 105 ? 13.43 8.164 14.797 1 93.81 105 GLN B C 1
ATOM 1821 O O . GLN B 1 105 ? 14.086 7.352 14.148 1 93.81 105 GLN B O 1
ATOM 1826 N N . ALA B 1 106 ? 12.82 7.852 15.883 1 95.44 106 ALA B N 1
ATOM 1827 C CA . ALA B 1 106 ? 12.836 6.484 16.391 1 95.44 106 ALA B CA 1
ATOM 1828 C C . ALA B 1 106 ? 12.125 5.531 15.43 1 95.44 106 ALA B C 1
ATOM 1830 O O . ALA B 1 106 ? 12.578 4.402 15.227 1 95.44 106 ALA B O 1
ATOM 1831 N N . VAL B 1 107 ? 11.031 5.977 14.867 1 96.88 107 VAL B N 1
ATOM 1832 C CA . VAL B 1 107 ? 10.227 5.168 13.953 1 96.88 107 VAL B CA 1
ATOM 1833 C C . VAL B 1 107 ? 11.047 4.832 12.711 1 96.88 107 VAL B C 1
ATOM 1835 O O . VAL B 1 107 ? 10.977 3.713 12.195 1 96.88 107 VAL B O 1
ATOM 1838 N N . LEU B 1 108 ? 11.875 5.789 12.25 1 96.25 108 LEU B N 1
ATOM 1839 C CA . LEU B 1 108 ? 12.516 5.668 10.945 1 96.25 108 LEU B CA 1
ATOM 1840 C C . LEU B 1 108 ? 13.922 5.094 11.086 1 96.25 108 LEU B C 1
ATOM 1842 O O . LEU B 1 108 ? 14.5 4.625 10.102 1 96.25 108 LEU B O 1
ATOM 1846 N N . ARG B 1 109 ? 14.461 5.086 12.242 1 94.19 109 ARG B N 1
ATOM 1847 C CA . ARG B 1 109 ? 15.852 4.703 12.469 1 94.19 109 ARG B CA 1
ATOM 1848 C C . ARG B 1 109 ? 16.109 3.271 12.008 1 94.19 109 ARG B C 1
ATOM 1850 O O . ARG B 1 109 ? 15.359 2.355 12.367 1 94.19 109 ARG B O 1
ATOM 1857 N N . GLY B 1 110 ? 17.125 3.086 11.102 1 93.5 110 GLY B N 1
ATOM 1858 C CA . GLY B 1 110 ? 17.578 1.759 10.719 1 93.5 110 GLY B CA 1
ATOM 1859 C C . GLY B 1 110 ? 16.797 1.179 9.555 1 93.5 110 GLY B C 1
ATOM 1860 O O . GLY B 1 110 ? 17.094 0.074 9.094 1 93.5 110 GLY B O 1
ATOM 1861 N N . LEU B 1 111 ? 15.828 1.859 9.055 1 94.12 111 LEU B N 1
ATOM 1862 C CA . LEU B 1 111 ? 15.07 1.383 7.906 1 94.12 111 LEU B CA 1
ATOM 1863 C C . LEU B 1 111 ? 15.945 1.341 6.656 1 94.12 111 LEU B C 1
ATOM 1865 O O . LEU B 1 111 ? 16.906 2.113 6.535 1 94.12 111 LEU B O 1
ATOM 1869 N N . PRO B 1 112 ? 15.664 0.424 5.781 1 94 112 PRO B N 1
ATOM 1870 C CA . PRO B 1 112 ? 16.391 0.405 4.508 1 94 112 PRO B CA 1
ATOM 1871 C C . PRO B 1 112 ? 16.203 1.694 3.709 1 94 112 PRO B C 1
ATOM 1873 O O . PRO B 1 112 ? 15.195 2.377 3.85 1 94 112 PRO B O 1
ATOM 1876 N N . ALA B 1 113 ? 17.141 1.949 2.852 1 92.19 113 ALA B N 1
ATOM 1877 C CA . ALA B 1 113 ? 17.219 3.215 2.127 1 92.19 113 ALA B CA 1
ATOM 1878 C C . ALA B 1 113 ? 16.062 3.367 1.155 1 92.19 113 ALA B C 1
ATOM 1880 O O . ALA B 1 113 ? 15.68 4.484 0.802 1 92.19 113 ALA B O 1
ATOM 1881 N N . ASN B 1 114 ? 15.453 2.322 0.716 1 93.38 114 ASN B N 1
ATOM 1882 C CA . ASN B 1 114 ? 14.359 2.414 -0.244 1 93.38 114 ASN B CA 1
ATOM 1883 C C . ASN B 1 114 ? 13.062 2.863 0.425 1 93.38 114 ASN B C 1
ATOM 1885 O O . ASN B 1 114 ? 12.102 3.221 -0.256 1 93.38 114 ASN B O 1
ATOM 1889 N N . LEU B 1 115 ? 13.102 2.986 1.757 1 94.62 115 LEU B N 1
ATOM 1890 C CA . LEU B 1 115 ? 11.867 3.303 2.471 1 94.62 115 LEU B CA 1
ATOM 1891 C C . LEU B 1 115 ? 11.875 4.746 2.955 1 94.62 115 LEU B C 1
ATOM 1893 O O . LEU B 1 115 ? 10.82 5.316 3.242 1 94.62 115 LEU B O 1
ATOM 1897 N N . TYR B 1 116 ? 13.07 5.262 3.137 1 93 116 TYR B N 1
ATOM 1898 C CA . TYR B 1 116 ? 13.008 6.621 3.668 1 93 116 TYR B CA 1
ATOM 1899 C C . TYR B 1 116 ? 14.25 7.414 3.275 1 93 116 TYR B C 1
ATOM 1901 O O . TYR B 1 116 ? 15.258 6.84 2.861 1 93 116 TYR B O 1
ATOM 1909 N N . ASP B 1 117 ? 14.086 8.695 3.328 1 91.94 117 ASP B N 1
ATOM 1910 C CA . ASP B 1 117 ? 15.148 9.68 3.137 1 91.94 117 ASP B CA 1
ATOM 1911 C C . ASP B 1 117 ? 15.812 10.039 4.465 1 91.94 117 ASP B C 1
ATOM 1913 O O . ASP B 1 117 ? 15.141 10.461 5.406 1 91.94 117 ASP B O 1
ATOM 1917 N N . SER B 1 118 ? 17.125 9.977 4.57 1 89.12 118 SER B N 1
ATOM 1918 C CA . SER B 1 118 ? 17.844 10.172 5.824 1 89.12 118 SER B CA 1
ATOM 1919 C C . SER B 1 118 ? 17.938 11.656 6.184 1 89.12 118 SER B C 1
ATOM 1921 O O . SER B 1 118 ? 18.25 12 7.324 1 89.12 118 SER B O 1
ATOM 1923 N N . ARG B 1 119 ? 17.641 12.531 5.277 1 86.06 119 ARG B N 1
ATOM 1924 C CA . ARG B 1 119 ? 17.672 13.961 5.543 1 86.06 119 ARG B CA 1
ATOM 1925 C C . ARG B 1 119 ? 16.516 14.375 6.449 1 86.06 119 ARG B C 1
ATOM 1927 O O . ARG B 1 119 ? 15.344 14.164 6.113 1 86.06 119 ARG B O 1
ATOM 1934 N N . PRO B 1 120 ? 16.766 15.07 7.574 1 83.12 120 PRO B N 1
ATOM 1935 C CA . PRO B 1 120 ? 15.68 15.477 8.469 1 83.12 120 PRO B CA 1
ATOM 1936 C C . PRO B 1 120 ? 14.859 16.641 7.914 1 83.12 120 PRO B C 1
ATOM 1938 O O . PRO B 1 120 ? 15.305 17.344 7.004 1 83.12 120 PRO B O 1
ATOM 1941 N N . LEU B 1 121 ? 13.609 16.656 8.508 1 82.62 121 LEU B N 1
ATOM 1942 C CA . LEU B 1 121 ? 12.781 17.797 8.156 1 82.62 121 LEU B CA 1
ATOM 1943 C C . LEU B 1 121 ? 13.32 19.078 8.797 1 82.62 121 LEU B C 1
ATOM 1945 O O . LEU B 1 121 ? 13.797 19.047 9.938 1 82.62 121 LEU B O 1
ATOM 1949 N N . GLY B 1 122 ? 13.984 19.969 7.961 1 67.38 122 GLY B N 1
ATOM 1950 C CA . GLY B 1 122 ? 14.547 21.219 8.477 1 67.38 122 GLY B CA 1
ATOM 1951 C C . GLY B 1 122 ? 13.562 22 9.32 1 67.38 122 GLY B C 1
ATOM 1952 O O . GLY B 1 122 ? 12.344 21.812 9.219 1 67.38 122 GLY B O 1
#

Nearest PDB structures (foldseek):
  3kk4-assembly2_D  TM=9.981E-01  e=1.836E-20  Bordetella pertussis Tohama I
  8pkp-assembly1_N  TM=4.112E-01  e=8.185E+00  Homo sapiens
  8tl8-assembly1_A  TM=1.817E-01  e=2.555E+00  Orthoreovirus
  7fdc-assembly1_M  TM=2.074E-01  e=3.071E+00  Saccharomyces cerevisiae S288C
  3kk4-assembly2_D  TM=9.982E-01  e=3.350E-20  Bordetella pertussis Tohama I

InterPro domains:
  IPR027373 Ribbon-helix-helix domain [PF13467] (16-82)
  IPR038268 Ribbon-helix-helix domain superfamily [G3DSA:1.10.3990.20] (8-116)

pLDDT: mean 95.73, std 4.84, range [62.75, 98.94]

Solvent-accessible surface area (backbone atoms only — not comparable to full-atom values): 13459 Å² total; per-residue (Å²): 93,58,60,66,54,62,29,39,20,72,64,26,28,38,74,45,76,45,78,40,65,55,94,84,38,81,39,77,46,71,41,34,41,47,56,52,54,46,44,40,49,58,15,48,29,63,74,39,53,43,67,56,44,54,39,49,52,48,54,49,31,24,72,73,67,72,46,59,77,58,46,67,41,40,54,53,43,41,49,42,50,50,27,46,34,25,42,71,63,55,36,75,80,55,62,84,58,36,62,59,77,54,59,48,66,70,52,52,60,88,57,59,66,70,61,34,42,88,71,73,86,126,92,58,58,64,54,60,31,39,20,72,65,25,28,37,74,44,75,45,80,40,66,53,94,82,37,82,39,77,45,70,41,34,41,47,55,52,53,46,46,39,50,60,15,48,29,63,74,41,50,43,69,56,43,52,39,51,51,48,53,51,31,24,69,73,66,73,47,61,77,56,47,66,41,41,54,52,43,42,50,41,48,50,28,46,35,24,43,72,62,55,37,74,79,55,62,83,58,35,60,58,76,53,59,47,65,70,52,52,60,89,59,59,68,70,61,34,42,90,69,72,87,127

Radius of gyration: 17.62 Å; Cα contacts (8 Å, |Δi|>4): 341; chains: 2; bounding box: 34×50×45 Å

Foldseek 3Di:
DCCVPVPPDPQQQDKDWDWAQAPNRTDIAIGGNVLLVLLCLLQVLAPHGSNVVLNVVQVLCCVQVVHCPPVSVVSSLVSVLVVVLCVVVLDPPPSNHHPVVHDPCSSCPPDDPVNDDPDDRD/DCCVPVPPDPQQQDKDWDWAQAPNRTDIAIGGNVLLVLLCLLQVLAPHGSNVVLNVVQVLCCVQVVHCPPVNVVSVLVSVLVVVLCVVVLDPPPSNHHPVVHDPCSSCPPDDPVNDDPDDRD